Protein AF-D6LEM3-F1 (afdb_monomer_lite)

Radius of gyration: 25.77 Å; chains: 1; bounding box: 64×39×63 Å

Secondary structure (DSSP, 8-state):
-------GGG--HHHHHHHSEEEEEEETTEEEEEEEEEEEPPTTSTTEEEES-TTS--TT-EEEETTT--EEEEEEEEE-SS-EEEEEE-HHHHHHHHHHH---------S--------S----HHHHHHHHHHHHT--TTHHHHHHHHHHHHHHHHTTPPP-TTTTGGGHHHHHH-HHHHHHHHHHHHHHHHHH-

Foldseek 3Di:
DDDDPDDPPDDDPVNQQVPFFAWFKDDPNDGPGGGFGWDQDDPVQPQKIKGLPQPPDDAQIWIQGPPPRFTWGFHDWADDPRMIITHTDGPVRVVVVVVVPPPDDDPDDPDDDDDDDDDPPPVPVVLLVVLVVLLVPDDPPNVVSVVVSVLLVCCQVVVPDDDDPSCVVCVVVCVVCVVNVVSSVVSVVVSVVNVD

pLDDT: mean 73.43, std 18.53, range [28.52, 93.31]

Sequence (196 aa):
MIIMSFDFDKINDDAFKRLSDTFSLERAGKIINNEIFAFFCSNKYPSSIQTIDFKDIFENDILIHNETGKRCIIVDVKPLRRAVIAKYETETQRAREQQKINNISIGSISGSAIIGNQQFAIIDNSSISNLKEIISNKVQDKELLEKLLNRIEIIIEDNQPISKGTFSKFADIFRKYPDVFNAVGAIITKWISSTN

Organism: NCBI:txid469621

Structure (mmCIF, N/CA/C/O backbone):
data_AF-D6LEM3-F1
#
_entry.id   AF-D6LEM3-F1
#
loop_
_atom_site.group_PDB
_atom_site.id
_atom_site.type_symbol
_atom_site.label_atom_id
_atom_site.label_alt_id
_atom_site.label_comp_id
_atom_site.label_asym_id
_atom_site.label_entity_id
_atom_site.label_seq_id
_atom_site.pdbx_PDB_ins_code
_atom_site.Cartn_x
_atom_site.Cartn_y
_atom_site.Cartn_z
_atom_site.occupancy
_atom_site.B_iso_or_equiv
_atom_site.auth_seq_id
_atom_site.auth_comp_id
_atom_site.auth_asym_id
_atom_site.auth_atom_id
_atom_site.pdbx_PDB_model_num
ATOM 1 N N . MET A 1 1 ? 23.954 17.157 -1.133 1.00 35.62 1 MET A N 1
ATOM 2 C CA . MET A 1 1 ? 22.897 16.324 -1.742 1.00 35.62 1 MET A CA 1
ATOM 3 C C . MET A 1 1 ? 23.293 16.088 -3.190 1.00 35.62 1 MET A C 1
ATOM 5 O O . MET A 1 1 ? 23.205 17.008 -3.990 1.00 35.62 1 MET A O 1
ATOM 9 N N . ILE A 1 2 ? 23.883 14.929 -3.489 1.00 28.52 2 ILE A N 1
ATOM 10 C CA . ILE A 1 2 ? 24.379 14.613 -4.834 1.00 28.52 2 ILE A CA 1
ATOM 11 C C . ILE A 1 2 ? 23.174 14.179 -5.668 1.00 28.52 2 ILE A C 1
ATOM 13 O O . ILE A 1 2 ? 22.562 13.152 -5.390 1.00 28.52 2 ILE A O 1
ATOM 17 N N . ILE A 1 3 ? 22.812 14.990 -6.658 1.00 35.09 3 ILE A N 1
ATOM 18 C CA . ILE A 1 3 ? 21.836 14.625 -7.680 1.00 35.09 3 ILE A CA 1
ATOM 19 C C . ILE A 1 3 ? 22.586 13.744 -8.681 1.00 35.09 3 ILE A C 1
ATOM 21 O O . ILE A 1 3 ? 23.346 14.253 -9.500 1.00 35.09 3 ILE A O 1
ATOM 25 N N . MET A 1 4 ? 22.412 12.424 -8.601 1.00 29.83 4 MET A N 1
ATOM 26 C CA . MET A 1 4 ? 22.809 11.544 -9.699 1.00 29.83 4 MET A CA 1
ATOM 27 C C . MET A 1 4 ? 21.689 11.529 -10.737 1.00 29.83 4 MET A C 1
ATOM 29 O O . MET A 1 4 ? 20.665 10.874 -10.554 1.00 29.83 4 MET A O 1
ATOM 33 N N . SER A 1 5 ? 21.886 12.243 -11.844 1.00 42.97 5 SER A N 1
ATOM 34 C CA . SER A 1 5 ? 21.231 11.885 -13.099 1.00 42.97 5 SER A CA 1
ATOM 35 C C . SER A 1 5 ? 21.961 10.662 -13.653 1.00 42.97 5 SER A C 1
ATOM 37 O O . SER A 1 5 ? 23.082 10.785 -14.146 1.00 42.97 5 SER A O 1
ATOM 39 N N . PHE A 1 6 ? 21.374 9.475 -13.511 1.00 48.88 6 PHE A N 1
ATOM 40 C CA . PHE A 1 6 ? 21.940 8.265 -14.103 1.00 48.88 6 PHE A CA 1
ATOM 41 C C . PHE A 1 6 ? 21.750 8.300 -15.619 1.00 48.88 6 PHE A C 1
ATOM 43 O O . PHE A 1 6 ? 20.623 8.327 -16.113 1.00 48.88 6 PHE A O 1
ATOM 50 N N . ASP A 1 7 ? 22.870 8.325 -16.335 1.00 44.50 7 ASP A N 1
ATOM 51 C CA . ASP A 1 7 ? 22.926 8.264 -17.790 1.00 44.50 7 ASP A CA 1
ATOM 52 C C . ASP A 1 7 ? 23.088 6.793 -18.212 1.00 44.50 7 ASP A C 1
ATOM 54 O O . ASP A 1 7 ? 24.140 6.176 -18.024 1.00 44.50 7 ASP A O 1
ATOM 58 N N . PHE A 1 8 ? 21.990 6.189 -18.673 1.00 50.84 8 PHE A N 1
ATOM 59 C CA . PHE A 1 8 ? 21.831 4.735 -18.824 1.00 50.84 8 PHE A CA 1
ATOM 60 C C . PHE A 1 8 ? 22.443 4.154 -20.110 1.00 50.84 8 PHE A C 1
ATOM 62 O O . PHE A 1 8 ? 22.459 2.935 -20.278 1.00 50.84 8 PHE A O 1
ATOM 69 N N . ASP A 1 9 ? 23.003 4.979 -20.997 1.00 49.88 9 ASP A N 1
ATOM 70 C CA . ASP A 1 9 ? 23.545 4.526 -22.288 1.00 49.88 9 ASP A CA 1
ATOM 71 C C . ASP A 1 9 ? 24.821 3.661 -22.172 1.00 49.88 9 ASP A C 1
ATOM 73 O O . ASP A 1 9 ? 25.289 3.104 -23.168 1.00 49.88 9 ASP A O 1
ATOM 77 N N . LYS A 1 10 ? 25.376 3.496 -20.961 1.00 48.47 10 LYS A N 1
ATOM 78 C CA . LYS A 1 10 ? 26.640 2.777 -20.701 1.00 48.47 10 LYS A CA 1
ATOM 79 C C . LYS A 1 10 ? 26.545 1.575 -19.754 1.00 48.47 10 LYS A C 1
ATOM 81 O O . LYS A 1 10 ? 27.584 1.029 -19.383 1.00 48.47 10 LYS A O 1
ATOM 86 N N . ILE A 1 11 ? 25.355 1.156 -19.328 1.00 53.69 11 ILE A N 1
ATOM 87 C CA . ILE A 1 11 ? 25.247 0.061 -18.354 1.00 53.69 11 ILE A CA 1
ATOM 88 C C . ILE A 1 11 ? 25.366 -1.300 -19.063 1.00 53.69 11 ILE A C 1
ATOM 90 O O . ILE A 1 11 ? 24.540 -1.649 -19.901 1.00 53.69 11 ILE A O 1
ATOM 94 N N . ASN A 1 12 ? 26.425 -2.047 -18.727 1.00 64.06 12 ASN A N 1
ATOM 95 C CA . ASN A 1 12 ? 26.533 -3.491 -18.964 1.00 64.06 12 ASN A CA 1
ATOM 96 C C . ASN A 1 12 ? 25.544 -4.219 -18.031 1.00 64.06 12 ASN A C 1
ATOM 98 O O . ASN A 1 12 ? 25.396 -3.789 -16.885 1.00 64.06 12 ASN A O 1
ATOM 102 N N . ASP A 1 13 ? 24.904 -5.303 -18.477 1.00 67.94 13 ASP A N 1
ATOM 103 C CA . ASP A 1 13 ? 23.850 -6.017 -17.729 1.00 67.94 13 ASP A CA 1
ATOM 104 C C . ASP A 1 13 ? 24.298 -6.389 -16.299 1.00 67.94 13 ASP A C 1
ATOM 106 O O . ASP A 1 13 ? 23.525 -6.286 -15.347 1.00 67.94 13 ASP A O 1
ATOM 110 N N . ASP A 1 14 ? 25.584 -6.695 -16.109 1.00 72.44 14 ASP A N 1
ATOM 111 C CA . ASP A 1 14 ? 26.184 -6.979 -14.797 1.00 72.44 14 ASP A CA 1
ATOM 112 C C . ASP A 1 14 ? 26.164 -5.779 -13.837 1.00 72.44 14 ASP A C 1
ATOM 114 O O . ASP A 1 14 ? 25.936 -5.920 -12.634 1.00 72.44 14 ASP A O 1
ATOM 118 N N . ALA A 1 15 ? 26.400 -4.571 -14.355 1.00 75.06 15 ALA A N 1
ATOM 119 C CA . ALA A 1 15 ? 26.369 -3.354 -13.553 1.00 75.06 15 ALA A CA 1
ATOM 120 C C . ALA A 1 15 ? 24.934 -2.978 -13.165 1.00 75.06 15 ALA A C 1
ATOM 122 O O . ALA A 1 15 ? 24.731 -2.468 -12.063 1.00 75.06 15 ALA A O 1
ATOM 123 N N . PHE A 1 16 ? 23.957 -3.266 -14.033 1.00 79.75 16 PHE A N 1
ATOM 124 C CA . PHE A 1 16 ? 22.540 -3.111 -13.715 1.00 79.75 16 PHE A CA 1
ATOM 125 C C . PHE A 1 16 ? 22.154 -4.032 -12.557 1.00 79.75 16 PHE A C 1
ATOM 127 O O . PHE A 1 16 ? 21.688 -3.551 -11.525 1.00 79.75 16 PHE A O 1
ATOM 134 N N . LYS A 1 17 ? 22.432 -5.336 -12.686 1.00 82.56 17 LYS A N 1
ATOM 135 C CA . LYS A 1 17 ? 22.104 -6.344 -11.667 1.00 82.56 17 LYS A CA 1
ATOM 136 C C . LYS A 1 17 ? 22.719 -6.025 -10.310 1.00 82.56 17 LYS A C 1
ATOM 138 O O . LYS A 1 17 ? 22.032 -6.082 -9.302 1.00 82.56 17 LYS A O 1
ATOM 143 N N . ARG A 1 18 ? 23.992 -5.614 -10.283 1.00 80.12 18 ARG A N 1
ATOM 144 C CA . ARG A 1 18 ? 24.705 -5.286 -9.037 1.00 80.12 18 ARG A CA 1
ATOM 145 C C . ARG A 1 18 ? 24.090 -4.117 -8.262 1.00 80.12 18 ARG A C 1
ATOM 147 O O . ARG A 1 18 ? 24.277 -4.035 -7.053 1.00 80.12 18 ARG A O 1
ATOM 154 N N . LEU A 1 19 ? 23.460 -3.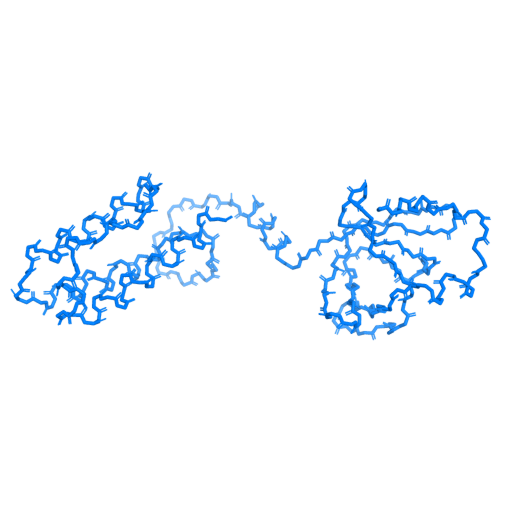176 -8.958 1.00 82.38 19 LEU A N 1
ATOM 155 C CA . LEU A 1 19 ? 22.893 -1.977 -8.343 1.00 82.38 19 LEU A CA 1
ATOM 156 C C . LEU A 1 19 ? 21.391 -2.101 -8.079 1.00 82.38 19 LEU A C 1
ATOM 158 O O . LEU A 1 19 ? 20.870 -1.277 -7.340 1.00 82.38 19 LEU A O 1
ATOM 162 N N . SER A 1 20 ? 20.720 -3.071 -8.702 1.00 86.44 20 SER A N 1
ATOM 163 C CA . SER A 1 20 ? 19.267 -3.238 -8.643 1.00 86.44 20 SER A CA 1
ATOM 164 C C . SER A 1 20 ? 18.809 -3.890 -7.350 1.00 86.44 20 SER A C 1
ATOM 166 O O . SER A 1 20 ? 19.516 -4.716 -6.771 1.00 86.44 20 SER A O 1
ATOM 168 N N . ASP A 1 21 ? 17.567 -3.598 -6.983 1.00 89.19 21 ASP A N 1
ATOM 169 C CA . ASP A 1 21 ? 16.829 -4.412 -6.031 1.00 89.19 21 ASP A CA 1
ATOM 170 C C . ASP A 1 21 ? 16.358 -5.708 -6.715 1.00 89.19 21 ASP A C 1
ATOM 172 O O . ASP A 1 21 ? 16.307 -5.807 -7.948 1.00 89.19 21 ASP A O 1
ATOM 176 N N . THR A 1 22 ? 15.984 -6.706 -5.910 1.00 91.12 22 THR A N 1
ATOM 177 C CA . THR A 1 22 ? 15.432 -7.973 -6.412 1.00 91.12 22 THR A CA 1
ATOM 178 C C . THR A 1 22 ? 13.937 -8.082 -6.141 1.00 91.12 22 THR A C 1
ATOM 180 O O . THR A 1 22 ? 13.433 -7.677 -5.087 1.00 91.12 22 THR A O 1
ATOM 183 N N . PHE A 1 23 ? 13.220 -8.649 -7.107 1.00 93.00 23 PHE A N 1
ATOM 184 C CA . PHE A 1 23 ? 11.777 -8.827 -7.061 1.00 93.00 23 PHE A CA 1
ATOM 185 C C . PHE A 1 23 ? 11.381 -10.249 -7.438 1.00 93.00 23 PHE A C 1
ATOM 187 O O . PHE A 1 23 ? 11.961 -10.860 -8.336 1.00 93.00 23 PHE A O 1
ATOM 194 N N . SER A 1 24 ? 10.323 -10.731 -6.795 1.00 93.31 24 SER A N 1
ATOM 195 C CA . SER A 1 24 ? 9.602 -11.926 -7.215 1.00 93.31 24 SER A CA 1
ATOM 196 C C . SER A 1 24 ? 8.410 -11.542 -8.085 1.00 93.31 24 SER A C 1
ATOM 198 O O . SER A 1 24 ? 7.663 -10.621 -7.763 1.00 93.31 24 SER A O 1
ATOM 200 N N . LEU A 1 25 ? 8.219 -12.267 -9.178 1.00 92.25 25 LEU A N 1
ATOM 201 C CA . LEU A 1 25 ? 7.083 -12.171 -10.078 1.00 92.25 25 LEU A CA 1
ATOM 202 C C . LEU A 1 25 ? 6.044 -13.225 -9.716 1.00 92.25 25 LEU A C 1
ATOM 204 O O . LEU A 1 25 ? 6.276 -14.429 -9.861 1.00 92.25 25 LEU A O 1
ATOM 208 N N . GLU A 1 26 ? 4.878 -12.759 -9.297 1.00 92.44 26 GLU A N 1
ATOM 209 C CA . GLU A 1 26 ? 3.694 -13.578 -9.097 1.00 92.44 26 GLU A CA 1
ATOM 210 C C . GLU A 1 26 ? 2.714 -13.379 -10.256 1.00 92.44 26 GLU A C 1
ATOM 212 O O . GLU A 1 26 ? 2.352 -12.251 -10.595 1.00 92.44 26 GLU A O 1
ATOM 217 N N . ARG A 1 27 ? 2.241 -14.490 -10.829 1.00 89.75 27 ARG A N 1
ATOM 218 C CA . ARG A 1 27 ? 1.186 -14.521 -11.844 1.00 89.75 27 ARG A CA 1
ATOM 219 C C . ARG A 1 27 ? 0.141 -15.553 -11.458 1.00 89.75 27 ARG A C 1
ATOM 221 O O . ARG A 1 27 ? 0.476 -16.703 -11.176 1.00 89.75 27 ARG A O 1
ATOM 228 N N . ALA A 1 28 ? -1.129 -15.148 -11.452 1.00 87.88 28 ALA A N 1
ATOM 229 C CA . ALA A 1 28 ? -2.253 -16.017 -11.088 1.00 87.88 28 ALA A CA 1
ATOM 230 C C . ALA A 1 28 ? -2.035 -16.769 -9.751 1.00 87.88 28 ALA A C 1
ATOM 232 O O . ALA A 1 28 ? -2.327 -17.961 -9.637 1.00 87.88 28 ALA A O 1
ATOM 233 N N . GLY A 1 29 ? -1.474 -16.076 -8.751 1.00 85.94 29 GLY A N 1
ATOM 234 C CA . GLY A 1 29 ? -1.220 -16.617 -7.411 1.00 85.94 29 GLY A CA 1
ATOM 235 C C . GLY A 1 29 ? -0.027 -17.573 -7.302 1.00 85.94 29 GLY A C 1
ATOM 236 O O . GLY A 1 29 ? 0.125 -18.236 -6.279 1.00 85.94 29 GLY A O 1
ATOM 237 N N . LYS A 1 30 ? 0.817 -17.682 -8.336 1.00 90.50 30 LYS A N 1
ATOM 238 C CA . LYS A 1 30 ? 2.040 -18.498 -8.314 1.00 90.50 30 LYS A CA 1
ATOM 239 C C . LYS A 1 30 ? 3.263 -17.635 -8.579 1.00 90.50 30 LYS A C 1
ATOM 241 O O . LYS A 1 30 ? 3.255 -16.835 -9.511 1.00 90.50 30 LYS A O 1
ATOM 246 N N . ILE A 1 31 ? 4.327 -17.848 -7.808 1.00 90.44 31 ILE A N 1
ATOM 247 C CA . ILE A 1 31 ? 5.639 -17.269 -8.109 1.00 90.44 31 ILE A CA 1
ATOM 248 C C . ILE A 1 31 ? 6.207 -17.990 -9.334 1.00 90.44 31 ILE A C 1
ATOM 250 O O . ILE A 1 31 ? 6.388 -19.207 -9.302 1.00 90.44 31 ILE A O 1
ATOM 254 N N . ILE A 1 32 ? 6.448 -17.245 -10.413 1.00 91.31 32 ILE A N 1
ATOM 255 C CA . ILE A 1 32 ? 6.979 -17.768 -11.684 1.00 91.31 32 ILE A CA 1
ATOM 256 C C . ILE A 1 32 ? 8.433 -17.351 -11.938 1.00 91.31 32 ILE A C 1
ATOM 258 O O . ILE A 1 32 ? 9.124 -18.008 -12.709 1.00 91.31 32 ILE A O 1
ATOM 262 N N . ASN A 1 33 ? 8.906 -16.300 -11.266 1.00 88.00 33 ASN A N 1
ATOM 263 C CA . ASN A 1 33 ? 10.308 -15.887 -11.220 1.00 88.00 33 ASN A CA 1
ATOM 264 C C . ASN A 1 33 ? 10.564 -15.245 -9.843 1.00 88.00 33 ASN A C 1
ATOM 266 O O . ASN A 1 33 ? 9.694 -14.551 -9.331 1.00 88.00 33 ASN A O 1
ATOM 270 N N . ASN A 1 34 ? 11.706 -15.496 -9.212 1.00 87.69 34 ASN A N 1
ATOM 271 C CA . ASN A 1 34 ? 12.079 -14.956 -7.898 1.00 87.69 34 ASN A CA 1
ATOM 272 C C . ASN A 1 34 ? 13.262 -13.968 -7.951 1.00 87.69 34 ASN A C 1
ATOM 274 O O . ASN A 1 34 ? 13.656 -13.432 -6.914 1.00 87.69 34 ASN A O 1
ATOM 278 N N . GLU A 1 35 ? 13.823 -13.736 -9.138 1.00 88.81 35 GLU A N 1
ATOM 279 C CA . GLU A 1 35 ? 15.057 -12.982 -9.345 1.00 88.81 35 GLU A CA 1
ATOM 280 C C . GLU A 1 35 ? 14.923 -12.009 -10.529 1.00 88.81 35 GLU A C 1
ATOM 282 O O . GLU A 1 35 ? 15.648 -12.077 -11.519 1.00 88.81 35 GLU A O 1
ATOM 287 N N . ILE A 1 36 ? 13.965 -11.085 -10.434 1.00 90.12 36 ILE A N 1
ATOM 288 C CA . ILE A 1 36 ? 13.888 -9.934 -11.342 1.00 90.12 36 ILE A CA 1
ATOM 289 C C . ILE A 1 36 ? 14.707 -8.791 -10.756 1.00 90.12 36 ILE A C 1
ATOM 291 O O . ILE A 1 36 ? 14.432 -8.338 -9.643 1.00 90.12 36 ILE A O 1
ATOM 295 N N . PHE A 1 37 ? 15.672 -8.285 -11.521 1.00 89.25 37 PHE A N 1
ATOM 296 C CA . PHE A 1 37 ? 16.452 -7.112 -11.134 1.00 89.25 37 PHE A CA 1
ATOM 297 C C . PHE A 1 37 ? 15.720 -5.852 -11.586 1.00 89.25 37 PHE A C 1
ATOM 299 O O . PHE A 1 37 ? 15.431 -5.686 -12.774 1.00 89.25 37 PHE A O 1
ATOM 306 N N . ALA A 1 38 ? 15.382 -4.959 -10.660 1.00 89.19 38 ALA A N 1
ATOM 307 C CA . ALA A 1 38 ? 14.654 -3.743 -10.999 1.00 89.19 38 ALA A CA 1
ATOM 308 C C . ALA A 1 38 ? 14.899 -2.599 -10.009 1.00 89.19 38 ALA A C 1
ATOM 310 O O . ALA A 1 38 ? 15.461 -2.784 -8.934 1.00 89.19 38 ALA A O 1
ATOM 311 N N . PHE A 1 39 ? 14.428 -1.408 -10.375 1.00 86.12 39 PHE A N 1
ATOM 312 C CA . PHE A 1 39 ? 14.454 -0.220 -9.527 1.00 86.12 39 PHE A CA 1
ATOM 313 C C . PHE A 1 39 ? 13.071 0.396 -9.400 1.00 86.12 39 PHE A C 1
ATOM 315 O O . PHE A 1 39 ? 12.363 0.542 -10.399 1.00 86.12 39 PHE A O 1
ATOM 322 N N . PHE A 1 40 ? 12.732 0.885 -8.207 1.00 86.44 40 PHE A N 1
ATOM 323 C CA . PHE A 1 40 ? 11.679 1.890 -8.087 1.00 86.44 40 PHE A CA 1
ATOM 324 C C . PHE A 1 40 ? 12.119 3.184 -8.778 1.00 86.44 40 PHE A C 1
ATOM 326 O O . PHE A 1 40 ? 13.199 3.718 -8.520 1.00 86.44 40 PHE A O 1
ATOM 333 N N . CYS A 1 41 ? 11.276 3.711 -9.662 1.00 79.00 41 CYS A N 1
ATOM 334 C CA . CYS A 1 41 ? 11.546 4.980 -10.313 1.00 79.00 41 CYS A CA 1
ATOM 335 C C . CYS A 1 41 ? 11.380 6.159 -9.341 1.00 79.00 41 CYS A C 1
ATOM 337 O O . CYS A 1 41 ? 10.626 6.111 -8.369 1.00 79.00 41 CYS A O 1
ATOM 339 N N . SER A 1 42 ? 12.077 7.258 -9.637 1.00 74.25 42 SER A N 1
ATOM 340 C CA . SER A 1 42 ? 11.959 8.507 -8.881 1.00 74.25 42 SER A CA 1
ATOM 341 C C . SER A 1 42 ? 10.605 9.192 -9.097 1.00 74.25 42 SER A C 1
ATOM 343 O O . SER A 1 42 ? 9.845 8.836 -9.994 1.00 74.25 42 SER A O 1
ATOM 345 N N . ASN A 1 43 ? 10.339 10.265 -8.348 1.00 71.25 43 ASN A N 1
ATOM 346 C CA . ASN A 1 43 ? 9.096 11.049 -8.427 1.00 71.25 43 ASN A CA 1
ATOM 347 C C . ASN A 1 43 ? 8.737 11.573 -9.832 1.00 71.25 43 ASN A C 1
ATOM 349 O O . ASN A 1 43 ? 7.597 11.966 -10.055 1.00 71.25 43 ASN A O 1
ATOM 353 N N . LYS A 1 44 ? 9.683 11.590 -10.783 1.00 72.44 44 LYS A N 1
ATOM 354 C CA . LYS A 1 44 ? 9.411 11.922 -12.192 1.00 72.44 44 LYS A CA 1
ATOM 355 C C . LYS A 1 44 ? 8.548 10.860 -12.890 1.00 72.44 44 LYS A C 1
ATOM 357 O O . LYS A 1 44 ? 7.804 11.191 -13.806 1.00 72.44 44 LYS A O 1
ATOM 362 N N . TYR A 1 45 ? 8.649 9.609 -12.449 1.00 72.56 45 TYR A N 1
ATOM 363 C CA . TYR A 1 45 ? 7.835 8.479 -12.889 1.00 72.56 45 TYR A CA 1
ATOM 364 C C . TYR A 1 45 ? 7.241 7.810 -11.644 1.00 72.56 45 TYR A C 1
ATOM 366 O O . TYR A 1 45 ? 7.737 6.773 -11.198 1.00 72.56 45 TYR A O 1
ATOM 374 N N . PRO A 1 46 ? 6.228 8.440 -11.022 1.00 77.12 46 PRO A N 1
ATOM 375 C CA . PRO A 1 46 ? 5.654 7.931 -9.787 1.00 77.12 46 PRO A CA 1
ATOM 376 C C . PRO A 1 46 ? 5.048 6.544 -10.011 1.00 77.12 46 PRO A C 1
ATOM 378 O O . PRO A 1 46 ? 4.582 6.226 -11.107 1.00 77.12 46 PRO A O 1
ATOM 381 N N . SER A 1 47 ? 5.071 5.723 -8.960 1.00 88.19 47 SER A N 1
ATOM 382 C CA . SER A 1 47 ? 4.503 4.368 -8.963 1.00 88.19 47 SER A CA 1
ATOM 383 C C . SER A 1 47 ? 4.939 3.530 -10.166 1.00 88.19 47 SER A C 1
ATOM 385 O O . SER A 1 47 ? 4.134 2.865 -10.812 1.00 88.19 47 SER A O 1
ATOM 387 N N . SER A 1 48 ? 6.220 3.613 -10.511 1.00 88.25 48 SER A N 1
ATOM 388 C CA . SER A 1 48 ? 6.783 2.891 -11.643 1.00 88.25 48 SER A CA 1
ATOM 389 C C . SER A 1 48 ? 8.016 2.108 -11.213 1.00 88.25 48 SER A C 1
ATOM 391 O O . SER A 1 48 ? 8.757 2.535 -10.325 1.00 88.25 48 SER A O 1
ATOM 393 N N . ILE A 1 49 ? 8.215 0.958 -11.841 1.00 88.94 49 ILE A N 1
ATOM 394 C CA . ILE A 1 49 ? 9.385 0.100 -11.695 1.00 88.94 49 ILE A CA 1
ATOM 395 C C . ILE A 1 49 ? 10.072 0.026 -13.055 1.00 88.94 49 ILE A C 1
ATOM 397 O O . ILE A 1 49 ? 9.411 -0.161 -14.076 1.00 88.94 49 ILE A O 1
ATOM 401 N N . GLN A 1 50 ? 11.392 0.176 -13.076 1.00 88.19 50 GLN A N 1
ATOM 402 C CA . GLN A 1 50 ? 12.192 0.033 -14.285 1.00 88.19 50 GLN A CA 1
ATOM 403 C C . GLN A 1 50 ? 13.048 -1.227 -14.210 1.00 88.19 50 GLN A C 1
ATOM 405 O O . GLN A 1 50 ? 13.768 -1.434 -13.235 1.00 88.19 50 GLN A O 1
ATOM 410 N N . THR A 1 51 ? 13.005 -2.040 -15.263 1.00 87.44 51 THR A N 1
ATOM 411 C CA . THR A 1 51 ? 13.837 -3.243 -15.399 1.00 87.44 51 THR A CA 1
ATOM 412 C C . THR A 1 51 ? 14.311 -3.436 -16.838 1.00 87.44 51 THR A C 1
ATOM 414 O O . THR A 1 51 ? 13.718 -2.898 -17.777 1.00 87.44 51 THR A O 1
ATOM 417 N N . ILE A 1 52 ? 15.402 -4.182 -17.008 1.00 81.44 52 ILE A N 1
ATOM 418 C CA . ILE A 1 52 ? 15.875 -4.681 -18.306 1.00 81.44 52 ILE A CA 1
ATOM 419 C C . ILE A 1 52 ? 15.316 -6.079 -18.627 1.00 81.44 52 ILE A C 1
ATOM 421 O O . ILE A 1 52 ? 15.371 -6.504 -19.779 1.00 81.44 52 ILE A O 1
ATOM 425 N N . ASP A 1 53 ? 14.698 -6.750 -17.651 1.00 71.00 53 ASP A N 1
ATOM 426 C CA . ASP A 1 53 ? 14.099 -8.083 -17.778 1.00 71.00 53 ASP A CA 1
ATOM 427 C C . ASP A 1 53 ? 12.651 -7.985 -18.300 1.00 71.00 53 ASP A C 1
ATOM 429 O O . ASP A 1 53 ? 11.676 -8.335 -17.640 1.00 71.00 53 ASP A O 1
ATOM 433 N N . PHE A 1 54 ? 12.487 -7.443 -19.511 1.00 68.75 54 PHE A N 1
ATOM 434 C CA . PHE A 1 54 ? 11.173 -7.074 -20.062 1.00 68.75 54 PHE A CA 1
ATOM 435 C C . PHE A 1 54 ? 10.342 -8.240 -20.623 1.00 68.75 54 PHE A C 1
ATOM 437 O O . PHE A 1 54 ? 9.185 -8.030 -20.983 1.00 68.75 54 PHE A O 1
ATOM 444 N N . LYS A 1 55 ? 10.911 -9.445 -20.777 1.00 67.50 55 LYS A N 1
ATOM 445 C CA . LYS A 1 55 ? 10.226 -10.557 -21.470 1.00 67.50 55 LYS A CA 1
ATOM 446 C C . LYS A 1 55 ? 9.102 -11.198 -20.656 1.00 67.50 55 LYS A C 1
ATOM 448 O O . LYS A 1 55 ? 8.250 -11.852 -21.249 1.00 67.50 55 LYS A O 1
ATOM 453 N N . ASP A 1 56 ? 9.079 -10.968 -19.346 1.00 71.50 56 ASP A N 1
ATOM 454 C CA . ASP A 1 56 ? 8.247 -11.754 -18.437 1.00 71.50 56 ASP A CA 1
ATOM 455 C C . ASP A 1 56 ? 7.215 -10.935 -17.662 1.00 71.50 56 ASP A C 1
ATOM 457 O O . ASP A 1 56 ? 6.495 -11.523 -16.865 1.00 71.50 56 ASP A O 1
ATOM 461 N N . ILE A 1 57 ? 7.098 -9.622 -17.888 1.00 84.75 57 ILE A N 1
ATOM 462 C CA . ILE A 1 57 ? 6.202 -8.754 -17.107 1.00 84.75 57 ILE A CA 1
ATOM 463 C C . ILE A 1 57 ? 5.033 -8.282 -17.970 1.00 84.75 57 ILE A C 1
ATOM 465 O O . ILE A 1 57 ? 5.220 -7.594 -18.975 1.00 84.75 57 ILE A O 1
ATOM 469 N N . PHE A 1 58 ? 3.823 -8.608 -17.533 1.00 88.62 58 PHE A N 1
ATOM 470 C CA . PHE A 1 58 ? 2.560 -8.215 -18.144 1.00 88.62 58 PHE A CA 1
ATOM 471 C C . PHE A 1 58 ? 1.661 -7.501 -17.129 1.00 88.62 58 PHE A C 1
ATOM 473 O O . PHE A 1 58 ? 1.895 -7.511 -15.920 1.00 88.62 58 PHE A O 1
ATOM 480 N N . GLU A 1 59 ? 0.602 -6.870 -17.627 1.00 90.44 59 GLU A N 1
ATOM 481 C CA . GLU A 1 59 ? -0.453 -6.320 -16.777 1.00 90.44 59 GLU A CA 1
ATOM 482 C C . GLU A 1 59 ? -1.078 -7.411 -15.892 1.00 90.44 59 GLU A C 1
ATOM 484 O O . GLU A 1 59 ? -1.222 -8.564 -16.300 1.00 90.44 59 GLU A O 1
ATOM 489 N N . ASN A 1 60 ? -1.482 -7.024 -14.681 1.00 88.44 60 ASN A N 1
ATOM 490 C CA . ASN A 1 60 ? -1.985 -7.878 -13.598 1.00 88.44 60 ASN A CA 1
ATOM 491 C C . ASN A 1 60 ? -0.982 -8.846 -12.969 1.00 88.44 60 ASN A C 1
ATOM 493 O O . ASN A 1 60 ? -1.340 -9.529 -12.006 1.00 88.44 60 ASN A O 1
ATOM 497 N N . ASP A 1 61 ? 0.264 -8.868 -13.433 1.00 91.25 61 ASP A N 1
ATOM 498 C CA . ASP A 1 61 ? 1.332 -9.464 -12.646 1.00 91.25 61 ASP A CA 1
ATOM 499 C C . ASP A 1 61 ? 1.571 -8.676 -11.362 1.00 91.25 61 ASP A C 1
ATOM 501 O O . ASP A 1 61 ? 1.255 -7.487 -11.259 1.00 91.25 61 ASP A O 1
ATOM 505 N N . ILE A 1 62 ? 2.165 -9.340 -10.376 1.00 93.06 62 ILE A N 1
ATOM 506 C CA . ILE A 1 62 ? 2.540 -8.713 -9.117 1.00 93.06 62 ILE A CA 1
ATOM 507 C C . ILE A 1 62 ? 4.047 -8.846 -8.951 1.00 93.06 62 ILE A C 1
ATOM 509 O O . ILE A 1 62 ? 4.573 -9.948 -8.799 1.00 93.06 62 ILE A O 1
ATOM 513 N N . LEU A 1 63 ? 4.733 -7.705 -8.956 1.00 93.19 63 LEU A N 1
ATOM 514 C CA . LEU A 1 63 ? 6.129 -7.621 -8.548 1.00 93.19 63 LEU A CA 1
ATOM 515 C C . LEU A 1 63 ? 6.186 -7.424 -7.036 1.00 93.19 63 LEU A C 1
ATOM 517 O O . LEU A 1 63 ? 5.677 -6.440 -6.497 1.00 93.19 63 LEU A O 1
ATOM 521 N N . ILE A 1 64 ? 6.802 -8.372 -6.348 1.00 91.94 64 ILE A N 1
ATOM 522 C CA . ILE A 1 64 ? 6.974 -8.373 -4.900 1.00 91.94 64 ILE A CA 1
ATOM 523 C C . ILE A 1 64 ? 8.418 -7.987 -4.619 1.00 91.94 64 ILE A C 1
ATOM 525 O O . ILE A 1 64 ? 9.329 -8.715 -4.999 1.00 91.94 64 ILE A O 1
ATOM 529 N N . HIS A 1 65 ? 8.638 -6.848 -3.969 1.00 90.56 65 HIS A N 1
ATOM 530 C CA . HIS A 1 65 ? 9.982 -6.441 -3.569 1.00 90.56 65 HIS A CA 1
ATOM 531 C C . HIS A 1 65 ? 10.520 -7.408 -2.511 1.00 90.56 65 HIS A C 1
ATOM 533 O O . HIS A 1 65 ? 9.928 -7.512 -1.436 1.00 90.56 65 HIS A O 1
ATOM 539 N N . ASN A 1 66 ? 11.616 -8.111 -2.800 1.00 85.38 66 ASN A N 1
ATOM 540 C CA . ASN A 1 66 ? 12.081 -9.213 -1.954 1.00 85.38 66 ASN A CA 1
ATOM 541 C C . ASN A 1 66 ? 12.526 -8.740 -0.559 1.00 85.38 66 ASN A C 1
ATOM 543 O O . ASN A 1 66 ? 12.345 -9.470 0.410 1.00 85.38 66 ASN A O 1
ATOM 547 N N . GLU A 1 67 ? 13.061 -7.521 -0.435 1.00 83.56 67 GLU A N 1
ATOM 548 C CA . GLU A 1 67 ? 13.509 -6.986 0.858 1.00 83.56 67 GLU A CA 1
ATOM 549 C C . GLU A 1 67 ? 12.343 -6.500 1.736 1.00 83.56 67 GLU A C 1
ATOM 551 O O . GLU A 1 67 ? 12.320 -6.760 2.936 1.00 83.56 67 GLU A O 1
ATOM 556 N N . THR A 1 68 ? 11.356 -5.800 1.161 1.00 83.12 68 THR A N 1
ATOM 557 C CA . THR A 1 68 ? 10.276 -5.166 1.952 1.00 83.12 68 THR A CA 1
ATOM 558 C C . THR A 1 68 ? 8.947 -5.914 1.919 1.00 83.12 68 THR A C 1
ATOM 560 O O . THR A 1 68 ? 8.023 -5.548 2.642 1.00 83.12 68 THR A O 1
ATOM 563 N N . GLY A 1 69 ? 8.798 -6.911 1.047 1.00 86.38 69 GLY A N 1
ATOM 564 C CA . GLY A 1 69 ? 7.531 -7.602 0.797 1.00 86.38 69 GLY A CA 1
ATOM 565 C C . GLY A 1 69 ? 6.479 -6.747 0.083 1.00 86.38 69 GLY A C 1
ATOM 566 O O . GLY A 1 69 ? 5.326 -7.160 -0.041 1.00 86.38 69 GLY A O 1
ATOM 567 N N . LYS A 1 70 ? 6.835 -5.545 -0.390 1.00 85.44 70 LYS A N 1
ATOM 568 C CA . LYS A 1 70 ? 5.890 -4.634 -1.046 1.00 85.44 70 LYS A CA 1
ATOM 569 C C . LYS A 1 70 ? 5.369 -5.248 -2.345 1.00 85.44 70 LYS A C 1
ATOM 571 O O . LYS A 1 70 ? 6.142 -5.479 -3.273 1.00 85.44 70 LYS A O 1
ATOM 576 N N . ARG A 1 71 ? 4.050 -5.433 -2.424 1.00 90.19 71 ARG A N 1
ATOM 577 C CA . ARG A 1 71 ? 3.338 -5.948 -3.601 1.00 90.19 71 ARG A CA 1
ATOM 578 C C . ARG A 1 71 ? 2.963 -4.805 -4.544 1.00 90.19 71 ARG A C 1
ATOM 580 O O . ARG A 1 71 ? 2.270 -3.866 -4.147 1.00 90.19 71 ARG A O 1
ATOM 587 N N . CYS A 1 72 ? 3.442 -4.886 -5.778 1.00 91.06 72 CYS A N 1
ATOM 588 C CA . CYS A 1 72 ? 3.254 -3.891 -6.826 1.00 91.06 72 CYS A CA 1
ATOM 589 C C . CYS A 1 72 ? 2.504 -4.551 -7.982 1.00 91.06 72 CYS A C 1
ATOM 591 O O . CYS A 1 72 ? 3.093 -5.329 -8.731 1.00 91.06 72 CYS A O 1
ATOM 593 N N . ILE A 1 73 ? 1.207 -4.274 -8.102 1.00 92.81 73 ILE A N 1
ATOM 594 C CA . ILE A 1 73 ? 0.377 -4.868 -9.145 1.00 92.81 73 ILE A CA 1
ATOM 595 C C . ILE A 1 73 ? 0.528 -4.055 -10.420 1.00 92.81 73 ILE A C 1
ATOM 597 O O . ILE A 1 73 ? 0.266 -2.855 -10.416 1.00 92.81 73 ILE A O 1
ATOM 601 N N . ILE A 1 74 ? 0.952 -4.692 -11.502 1.00 92.44 74 ILE A N 1
ATOM 602 C CA . ILE A 1 74 ? 1.267 -4.013 -12.753 1.00 92.44 74 ILE A CA 1
ATOM 603 C C . ILE A 1 74 ? -0.020 -3.625 -13.480 1.00 92.44 74 ILE A C 1
ATOM 605 O O . ILE A 1 74 ? -0.892 -4.463 -13.704 1.00 92.44 74 ILE A O 1
ATOM 609 N N . VAL A 1 75 ? -0.130 -2.350 -13.852 1.00 91.25 75 VAL A N 1
ATOM 610 C CA . VAL A 1 75 ? -1.316 -1.781 -14.522 1.00 91.25 75 VAL A CA 1
ATOM 611 C C . VAL A 1 75 ? -1.042 -1.310 -15.944 1.00 91.25 75 VAL A C 1
ATOM 613 O O . VAL A 1 75 ? -1.974 -1.157 -16.719 1.00 91.25 75 VAL A O 1
ATOM 616 N N . ASP A 1 76 ? 0.218 -1.044 -16.280 1.00 90.69 76 ASP A N 1
ATOM 617 C CA . ASP A 1 76 ? 0.640 -0.614 -17.614 1.00 90.69 76 ASP A CA 1
ATOM 618 C C . ASP A 1 76 ? 2.131 -0.918 -17.775 1.00 90.69 76 ASP A C 1
ATOM 620 O O . ASP A 1 76 ? 2.920 -0.745 -16.841 1.00 90.69 76 ASP A O 1
ATOM 624 N N . VAL A 1 77 ? 2.527 -1.366 -18.962 1.00 89.44 77 VAL A N 1
ATOM 625 C CA . VAL A 1 77 ? 3.895 -1.782 -19.271 1.00 89.44 77 VAL A CA 1
ATOM 626 C C . VAL A 1 77 ? 4.365 -1.023 -20.502 1.00 89.44 77 VAL A C 1
ATOM 628 O O . VAL A 1 77 ? 3.984 -1.323 -21.632 1.00 89.44 77 VAL A O 1
ATOM 631 N N . LYS A 1 78 ? 5.236 -0.031 -20.296 1.00 87.88 78 LYS A N 1
ATOM 632 C CA . LYS A 1 78 ? 5.770 0.792 -21.381 1.00 87.88 78 LYS A CA 1
ATOM 633 C C . LYS A 1 78 ? 7.151 0.296 -21.816 1.00 87.88 78 LYS A C 1
ATOM 635 O O . LYS A 1 78 ? 8.122 0.507 -21.079 1.00 87.88 78 LYS A O 1
ATOM 640 N N . PRO A 1 79 ? 7.290 -0.286 -23.020 1.00 84.56 79 PRO A N 1
ATOM 641 C CA . PRO 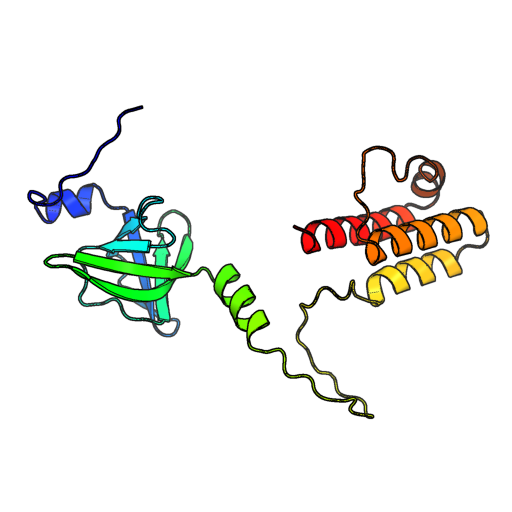A 1 79 ? 8.594 -0.670 -23.534 1.00 84.56 79 PRO A CA 1
ATOM 642 C C . PRO A 1 79 ? 9.436 0.570 -23.860 1.00 84.56 79 PRO A C 1
ATOM 644 O O . PRO A 1 79 ? 8.958 1.565 -24.412 1.00 84.56 79 PRO A O 1
ATOM 647 N N . LEU A 1 80 ? 10.719 0.491 -23.529 1.00 80.19 80 LEU A N 1
ATOM 648 C CA . LEU A 1 80 ? 11.779 1.389 -23.972 1.00 80.19 80 LEU A CA 1
ATOM 649 C C . LEU A 1 80 ? 12.749 0.608 -24.865 1.00 80.19 80 LEU A C 1
ATOM 651 O O . LEU A 1 80 ? 12.686 -0.613 -24.972 1.00 80.19 80 LEU A O 1
ATOM 655 N N . ARG A 1 81 ? 13.708 1.307 -25.481 1.00 80.38 81 ARG A N 1
ATOM 656 C CA . ARG A 1 81 ? 14.669 0.697 -26.415 1.00 80.38 81 ARG A CA 1
ATOM 657 C C . ARG A 1 81 ? 15.449 -0.494 -25.828 1.00 80.38 81 ARG A C 1
ATOM 659 O O . ARG A 1 81 ? 15.804 -1.394 -26.581 1.00 80.38 81 ARG A O 1
ATOM 666 N N . ARG A 1 82 ? 15.761 -0.479 -24.525 1.00 75.69 82 ARG A N 1
ATOM 667 C CA . ARG A 1 82 ? 16.551 -1.523 -23.829 1.00 75.69 82 ARG A CA 1
ATOM 668 C C . ARG A 1 82 ? 16.017 -1.880 -22.435 1.00 75.69 82 ARG A C 1
ATOM 670 O O . ARG A 1 82 ? 16.714 -2.517 -21.661 1.00 75.69 82 ARG A O 1
ATOM 677 N N . ALA A 1 83 ? 14.831 -1.400 -22.089 1.00 81.12 83 ALA A N 1
ATOM 678 C CA . ALA A 1 83 ? 14.260 -1.540 -20.755 1.00 81.12 83 ALA A CA 1
ATOM 679 C C . ALA A 1 83 ? 12.739 -1.475 -20.848 1.00 81.12 83 ALA A C 1
ATOM 681 O O . ALA A 1 83 ? 12.181 -1.194 -21.907 1.00 81.12 83 ALA A O 1
ATOM 682 N N . VAL A 1 84 ? 12.072 -1.663 -19.725 1.00 85.12 84 VAL A N 1
ATOM 683 C CA . VAL A 1 84 ? 10.640 -1.446 -19.586 1.00 85.12 84 VAL A CA 1
ATOM 684 C C . VAL A 1 84 ? 10.379 -0.598 -18.352 1.00 85.12 84 VAL A C 1
ATOM 686 O O . VAL A 1 84 ? 11.098 -0.702 -17.358 1.00 85.12 84 VAL A O 1
ATOM 689 N N . ILE A 1 85 ? 9.370 0.265 -18.435 1.00 88.25 85 ILE A N 1
ATOM 690 C CA . ILE A 1 85 ? 8.797 0.942 -17.275 1.00 88.25 85 ILE A CA 1
ATOM 691 C C . ILE A 1 85 ? 7.435 0.304 -17.024 1.00 88.25 85 ILE A C 1
ATOM 693 O O . ILE A 1 85 ? 6.508 0.495 -17.810 1.00 88.25 85 ILE A O 1
ATOM 697 N N . ALA A 1 86 ? 7.325 -0.451 -15.938 1.00 89.19 86 ALA A N 1
ATOM 698 C CA . ALA A 1 86 ? 6.080 -1.032 -15.469 1.00 89.19 86 ALA A CA 1
ATOM 699 C C . ALA A 1 86 ? 5.454 -0.088 -14.440 1.00 89.19 86 ALA A C 1
ATOM 701 O O . ALA A 1 86 ? 6.010 0.127 -13.360 1.00 89.19 86 ALA A O 1
ATOM 702 N N . LYS A 1 87 ? 4.309 0.507 -14.769 1.00 91.94 87 LYS A N 1
ATOM 703 C CA . LYS A 1 87 ? 3.503 1.217 -13.778 1.00 91.94 87 LYS A CA 1
ATOM 704 C C . LYS A 1 87 ? 2.804 0.198 -12.908 1.00 91.94 87 LYS A C 1
ATOM 706 O O . LYS A 1 87 ? 2.298 -0.810 -13.403 1.00 91.94 87 LYS A O 1
ATOM 711 N N . TYR A 1 88 ? 2.738 0.500 -11.626 1.00 91.12 88 TYR A N 1
ATOM 712 C CA . TYR A 1 88 ? 2.068 -0.345 -10.668 1.00 91.12 88 TYR A CA 1
ATOM 713 C C . TYR A 1 88 ? 1.099 0.454 -9.809 1.00 91.12 88 TYR A C 1
ATOM 715 O O . TYR A 1 88 ? 1.244 1.660 -9.610 1.00 91.12 88 TYR A O 1
ATOM 723 N N . GLU A 1 89 ? 0.158 -0.266 -9.231 1.00 87.00 89 GLU A N 1
ATOM 724 C CA . GLU A 1 89 ? -0.633 0.178 -8.099 1.00 87.00 89 GLU A CA 1
ATOM 725 C C . GLU A 1 89 ? -0.431 -0.782 -6.924 1.00 87.00 89 GLU A C 1
ATOM 727 O O . GLU A 1 89 ? -0.022 -1.935 -7.089 1.00 87.00 89 GLU A O 1
ATOM 732 N N . THR A 1 90 ? -0.677 -0.314 -5.707 1.00 83.50 90 THR A N 1
ATOM 733 C CA . THR A 1 90 ? -0.744 -1.210 -4.546 1.00 83.50 90 THR A CA 1
ATOM 734 C C . THR A 1 90 ? -2.151 -1.780 -4.400 1.00 83.50 90 THR A C 1
ATOM 736 O O . THR A 1 90 ? -3.121 -1.187 -4.867 1.00 83.50 90 THR A O 1
ATOM 739 N N . GLU A 1 91 ? -2.293 -2.888 -3.672 1.00 75.62 91 GLU A N 1
ATOM 740 C CA . GLU A 1 91 ? -3.611 -3.434 -3.303 1.00 75.62 91 GLU A CA 1
ATOM 741 C C . GLU A 1 91 ? -4.502 -2.365 -2.646 1.00 75.62 91 GLU A C 1
ATOM 743 O O . GLU A 1 91 ? -5.698 -2.286 -2.913 1.00 75.62 91 GLU A O 1
ATOM 748 N N . THR A 1 92 ? -3.903 -1.466 -1.857 1.00 68.81 92 THR A N 1
ATOM 749 C CA . THR A 1 92 ? -4.594 -0.324 -1.249 1.00 68.81 92 THR A CA 1
ATOM 750 C C . THR A 1 92 ? -5.091 0.693 -2.280 1.00 68.81 92 THR A C 1
ATOM 752 O O . THR A 1 92 ? -6.176 1.242 -2.114 1.00 68.81 92 THR A O 1
ATOM 755 N N . GLN A 1 93 ? -4.318 0.970 -3.334 1.00 69.69 93 GLN A N 1
ATOM 756 C CA . GLN A 1 93 ? -4.719 1.882 -4.413 1.00 69.69 93 GLN A CA 1
ATOM 757 C C . GLN A 1 93 ? -5.822 1.258 -5.275 1.00 69.69 93 GLN A C 1
ATOM 759 O O . GLN A 1 93 ? -6.868 1.880 -5.447 1.00 69.69 93 GLN A O 1
ATOM 764 N N . ARG A 1 94 ? -5.661 -0.009 -5.676 1.00 67.31 94 ARG A N 1
ATOM 765 C CA . ARG A 1 94 ? -6.672 -0.763 -6.431 1.00 67.31 94 ARG A CA 1
ATOM 766 C C . ARG A 1 94 ? -8.006 -0.847 -5.692 1.00 67.31 94 ARG A C 1
ATOM 768 O O . ARG A 1 94 ? -9.058 -0.629 -6.287 1.00 67.31 94 ARG A O 1
ATOM 775 N N . ALA A 1 95 ? -7.974 -1.121 -4.385 1.00 64.12 95 ALA A N 1
ATOM 776 C CA . ALA A 1 95 ? -9.176 -1.160 -3.553 1.00 64.12 95 ALA A CA 1
ATOM 777 C C . ALA A 1 95 ? -9.907 0.195 -3.537 1.00 64.12 95 ALA A C 1
ATOM 779 O O . ALA A 1 95 ? -11.130 0.234 -3.656 1.00 64.12 95 ALA A O 1
ATOM 780 N N . ARG A 1 96 ? -9.163 1.308 -3.467 1.00 63.56 96 ARG A N 1
ATOM 781 C CA . ARG A 1 96 ? -9.728 2.668 -3.527 1.00 63.56 96 ARG A CA 1
ATOM 782 C C . ARG A 1 96 ? -10.323 2.996 -4.901 1.00 63.56 96 ARG A C 1
ATOM 784 O O . ARG A 1 96 ? -11.351 3.663 -4.975 1.00 63.56 96 ARG A O 1
ATOM 791 N N . GLU A 1 97 ? -9.713 2.537 -5.992 1.00 59.84 97 GLU A N 1
ATOM 792 C CA . GLU A 1 97 ? -10.213 2.800 -7.349 1.00 59.84 97 GLU A CA 1
ATOM 793 C C . GLU A 1 97 ? -11.431 1.938 -7.712 1.00 59.84 97 GLU A C 1
ATOM 795 O O . GLU A 1 97 ? -12.397 2.446 -8.284 1.00 59.84 97 GLU A O 1
ATOM 800 N N . GLN A 1 98 ? -11.459 0.668 -7.297 1.00 55.22 98 GLN A N 1
ATOM 801 C CA . GLN A 1 98 ? -12.626 -0.208 -7.471 1.00 55.22 98 GLN A CA 1
ATOM 802 C C . GLN A 1 98 ? -13.847 0.274 -6.671 1.00 55.22 98 GLN A C 1
ATOM 804 O O . GLN A 1 98 ? -14.977 0.170 -7.150 1.00 55.22 98 GLN A O 1
ATOM 809 N N . GLN A 1 99 ? -13.638 0.882 -5.498 1.00 51.19 99 GLN A N 1
ATOM 810 C CA . GLN A 1 99 ? -14.699 1.571 -4.749 1.00 51.19 99 GLN A CA 1
ATOM 811 C C . GLN A 1 99 ? -15.298 2.756 -5.527 1.00 51.19 99 GLN A C 1
ATOM 813 O O . GLN A 1 99 ? -16.460 3.096 -5.332 1.00 51.19 99 GLN A O 1
ATOM 818 N N . LYS A 1 100 ? -14.541 3.364 -6.449 1.00 49.50 100 LYS A N 1
ATOM 819 C CA . LYS A 1 100 ? -14.990 4.517 -7.240 1.00 49.50 100 LYS A CA 1
ATOM 82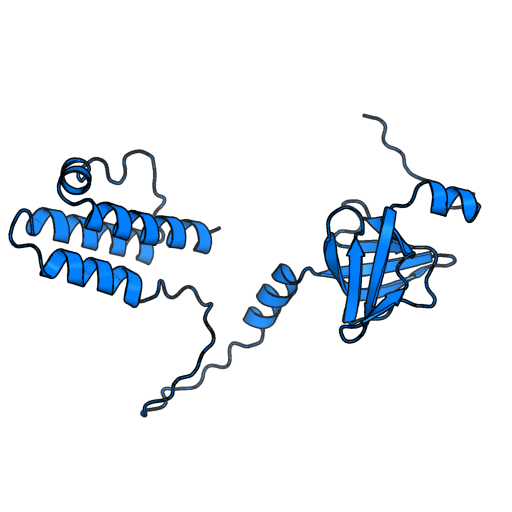0 C C . LYS A 1 100 ? -15.906 4.128 -8.409 1.00 49.50 100 LYS A C 1
ATOM 822 O O . LYS A 1 100 ? -16.766 4.921 -8.784 1.00 49.50 100 LYS A O 1
ATOM 827 N N . ILE A 1 101 ? -15.730 2.930 -8.979 1.00 50.16 101 ILE A N 1
ATOM 828 C CA . ILE A 1 101 ? -16.482 2.436 -10.153 1.00 50.16 101 ILE A CA 1
ATOM 829 C C . ILE A 1 101 ? -17.772 1.698 -9.740 1.00 50.16 101 ILE A C 1
ATOM 831 O O . ILE A 1 101 ? -18.768 1.755 -10.456 1.00 50.16 101 ILE A O 1
ATOM 835 N N . ASN A 1 102 ? -17.804 1.070 -8.560 1.00 42.06 102 ASN A N 1
ATOM 836 C CA . ASN A 1 102 ? -18.917 0.218 -8.111 1.00 42.06 102 ASN A CA 1
ATOM 837 C C . ASN A 1 102 ? -20.089 0.960 -7.432 1.00 42.06 102 ASN A C 1
ATOM 839 O O . ASN A 1 102 ? -20.921 0.332 -6.776 1.00 42.06 102 ASN A O 1
ATOM 843 N N . ASN A 1 103 ? -20.212 2.277 -7.621 1.00 35.38 103 ASN A N 1
ATOM 844 C CA . ASN A 1 103 ? -21.365 3.057 -7.159 1.00 35.38 103 ASN A CA 1
ATOM 845 C C . ASN A 1 103 ? -22.581 2.860 -8.081 1.00 35.38 103 ASN A C 1
ATOM 847 O O . ASN A 1 103 ? -23.013 3.783 -8.770 1.00 35.38 103 ASN A O 1
ATOM 851 N N . ILE A 1 104 ? -23.152 1.653 -8.098 1.00 40.84 104 ILE A N 1
ATOM 852 C CA . ILE A 1 104 ? -24.488 1.428 -8.658 1.00 40.84 104 ILE A CA 1
ATOM 853 C C . ILE A 1 104 ? -25.509 1.755 -7.564 1.00 40.84 104 ILE A C 1
ATOM 855 O O . ILE A 1 104 ? -25.658 1.024 -6.588 1.00 40.84 104 ILE A O 1
ATOM 859 N N . SER A 1 105 ? -26.220 2.869 -7.737 1.00 36.91 105 SER A N 1
ATOM 860 C CA . SER A 1 105 ? -27.416 3.210 -6.962 1.00 36.91 105 SER A CA 1
ATOM 861 C C . SER A 1 105 ? -28.524 2.204 -7.288 1.00 36.91 105 SER A C 1
ATOM 863 O O . SER A 1 105 ? -29.144 2.285 -8.349 1.00 36.91 105 SER A O 1
ATOM 865 N N . ILE A 1 106 ? -28.762 1.231 -6.406 1.00 35.06 106 ILE A N 1
ATOM 866 C CA . ILE A 1 106 ? -29.962 0.392 -6.473 1.00 35.06 106 ILE A CA 1
ATOM 867 C C . ILE A 1 106 ? -30.990 0.980 -5.509 1.00 35.06 106 ILE A C 1
ATOM 869 O O . ILE A 1 106 ? -30.780 1.012 -4.297 1.00 35.06 106 ILE A O 1
ATOM 873 N N . GLY A 1 107 ? -32.095 1.472 -6.076 1.00 36.81 107 GLY A N 1
ATOM 874 C CA . GLY A 1 107 ? -33.259 1.927 -5.322 1.00 36.81 107 GLY A CA 1
ATOM 875 C C . GLY A 1 107 ? -33.761 0.840 -4.370 1.00 36.81 107 GLY A C 1
ATOM 876 O O . GLY A 1 107 ? -33.719 -0.345 -4.691 1.00 36.81 107 GLY A O 1
ATOM 877 N N . SER A 1 108 ? -34.195 1.273 -3.187 1.00 33.31 108 SER A N 1
ATOM 878 C CA . SER A 1 108 ? -34.606 0.465 -2.032 1.00 33.31 108 SER A CA 1
ATOM 879 C C . SER A 1 108 ? -35.228 -0.896 -2.380 1.00 33.31 108 SER A C 1
ATOM 881 O O . SER A 1 108 ? -36.331 -0.957 -2.926 1.00 33.31 108 SER A O 1
ATOM 883 N N . ILE A 1 109 ? -34.559 -1.983 -1.989 1.00 32.00 109 ILE A N 1
ATOM 884 C CA . ILE A 1 109 ? -35.134 -3.331 -1.999 1.00 32.00 109 ILE A CA 1
ATOM 885 C C . ILE A 1 109 ? -35.744 -3.594 -0.620 1.00 32.00 109 ILE A C 1
ATOM 887 O O . ILE A 1 109 ? -35.042 -3.660 0.388 1.00 32.00 109 ILE A O 1
ATOM 891 N N . SER A 1 110 ? -37.065 -3.745 -0.576 1.00 39.16 110 SER A N 1
ATOM 892 C CA . SER A 1 110 ? -37.819 -4.109 0.624 1.00 39.16 110 SER A CA 1
ATOM 893 C C . SER A 1 110 ? -37.791 -5.629 0.818 1.00 39.16 110 SER A C 1
ATOM 895 O O . SER A 1 110 ? -38.621 -6.343 0.263 1.00 39.16 110 SER A O 1
ATOM 897 N N . GLY A 1 111 ? -36.826 -6.132 1.590 1.00 32.38 111 GLY A N 1
ATOM 898 C CA . GLY A 1 111 ? -36.745 -7.541 1.993 1.00 32.38 111 GLY A CA 1
ATOM 899 C C . GLY A 1 111 ? -35.355 -7.915 2.511 1.00 32.38 111 GLY A C 1
ATOM 900 O O . GLY A 1 111 ? -34.354 -7.449 1.978 1.00 32.38 111 GLY A O 1
ATOM 901 N N . SER A 1 112 ? -35.288 -8.726 3.570 1.00 34.62 112 SER A N 1
ATOM 902 C CA . SER A 1 112 ? -34.048 -9.094 4.266 1.00 34.62 112 SER A CA 1
ATOM 903 C C . SER A 1 112 ? -33.032 -9.763 3.333 1.00 34.62 112 SER A C 1
ATOM 905 O O . SER A 1 112 ? -33.154 -10.943 3.014 1.00 34.62 112 SER A O 1
ATOM 907 N N . ALA A 1 113 ? -32.000 -9.019 2.942 1.00 32.62 113 ALA A N 1
ATOM 908 C CA . ALA A 1 113 ? -30.822 -9.543 2.267 1.00 32.62 113 ALA A CA 1
ATOM 909 C C . ALA A 1 113 ? -29.577 -9.214 3.099 1.00 32.62 113 ALA A C 1
ATOM 911 O O . ALA A 1 113 ? -29.354 -8.066 3.479 1.00 32.62 113 ALA A O 1
ATOM 912 N N . ILE A 1 114 ? -28.761 -10.231 3.377 1.00 40.47 114 ILE A N 1
ATOM 913 C CA . ILE A 1 114 ? -27.415 -10.049 3.921 1.00 40.47 114 ILE A CA 1
ATOM 914 C C . ILE A 1 114 ? -26.498 -9.823 2.718 1.00 40.47 114 ILE A C 1
ATOM 916 O O . ILE A 1 114 ? -26.184 -10.762 1.990 1.00 40.47 114 ILE A O 1
ATOM 920 N N . ILE A 1 115 ? -26.106 -8.569 2.489 1.00 34.34 115 ILE A N 1
ATOM 921 C CA . ILE A 1 115 ? -25.130 -8.179 1.465 1.00 34.34 115 ILE A CA 1
ATOM 922 C C . ILE A 1 115 ? -23.913 -7.627 2.201 1.00 34.34 115 ILE A C 1
ATOM 924 O O . ILE A 1 115 ? -23.949 -6.537 2.767 1.00 34.34 115 ILE A O 1
ATOM 928 N N . GLY A 1 116 ? -22.839 -8.413 2.236 1.00 37.09 116 GLY A N 1
ATOM 929 C CA . GLY A 1 116 ? -21.553 -7.974 2.757 1.00 37.09 116 GLY A CA 1
ATOM 930 C C . GLY A 1 116 ? -20.722 -7.325 1.656 1.00 37.09 116 GLY A C 1
ATOM 931 O O . GLY A 1 116 ? -20.317 -8.020 0.734 1.00 37.09 116 GLY A O 1
ATOM 932 N N . ASN A 1 117 ? -20.445 -6.025 1.772 1.00 36.06 117 ASN A N 1
ATOM 933 C CA . ASN A 1 117 ? -19.080 -5.496 1.709 1.00 36.06 117 ASN A CA 1
ATOM 934 C C . ASN A 1 117 ? -19.071 -4.039 2.198 1.00 36.06 117 ASN A C 1
ATOM 936 O O . ASN A 1 117 ? -19.803 -3.191 1.691 1.00 36.06 117 ASN A O 1
ATOM 940 N N . GLN A 1 118 ? -18.264 -3.773 3.221 1.00 48.44 118 GLN A N 1
ATOM 941 C CA . GLN A 1 118 ? -18.117 -2.474 3.871 1.00 48.44 118 GLN A CA 1
ATOM 942 C C . GLN A 1 118 ? -17.070 -1.644 3.127 1.00 48.44 118 GLN A C 1
ATOM 944 O O . GLN A 1 118 ? -15.993 -2.161 2.856 1.00 48.44 118 GLN A O 1
ATOM 949 N N . GLN A 1 119 ? -17.384 -0.371 2.869 1.00 39.88 119 GLN A N 1
ATOM 950 C CA . GLN A 1 119 ? -16.488 0.806 2.871 1.00 39.88 119 GLN A CA 1
ATOM 951 C C . GLN A 1 119 ? -17.030 1.916 1.953 1.00 39.88 119 GLN A C 1
ATOM 953 O O . GLN A 1 119 ? -16.362 2.428 1.067 1.00 39.88 119 GLN A O 1
ATOM 958 N N . PHE A 1 120 ? -18.248 2.359 2.242 1.00 33.62 120 PHE A N 1
ATOM 959 C CA . PHE A 1 120 ? -18.365 3.744 2.677 1.00 33.62 120 PHE A CA 1
ATOM 960 C C . PHE A 1 120 ? -18.228 3.692 4.191 1.00 33.62 120 PHE A C 1
ATOM 962 O O . PHE A 1 120 ? -18.845 2.828 4.818 1.00 33.62 120 PHE A O 1
ATOM 969 N N . ALA A 1 121 ? -17.438 4.573 4.798 1.00 34.00 121 ALA A N 1
ATOM 970 C CA . ALA A 1 121 ? -17.579 4.817 6.224 1.00 34.00 121 ALA A CA 1
ATOM 971 C C . ALA A 1 121 ? -18.911 5.558 6.443 1.00 34.00 121 ALA A C 1
ATOM 973 O O . ALA A 1 121 ? -18.944 6.720 6.824 1.00 34.00 121 ALA A O 1
ATOM 974 N N . ILE A 1 122 ? -20.033 4.855 6.242 1.00 38.34 122 ILE A N 1
ATOM 975 C CA . ILE A 1 122 ? -21.095 4.933 7.232 1.00 38.34 122 ILE A CA 1
ATOM 976 C C . ILE A 1 122 ? -20.346 4.563 8.502 1.00 38.34 122 ILE A C 1
ATOM 978 O O . ILE A 1 122 ? -19.865 3.432 8.628 1.00 38.34 122 ILE A O 1
ATOM 982 N N . ILE A 1 123 ? -20.095 5.539 9.371 1.00 42.50 123 ILE A N 1
ATOM 983 C CA . ILE A 1 123 ? -19.692 5.245 10.740 1.00 42.50 123 ILE A CA 1
ATOM 984 C C . ILE A 1 123 ? -20.747 4.285 11.207 1.00 42.50 123 ILE A C 1
ATOM 986 O O . ILE A 1 123 ? -21.907 4.668 11.326 1.00 42.50 123 ILE A O 1
ATOM 990 N N . ASP A 1 124 ? -20.338 3.018 11.242 1.00 43.88 124 ASP A N 1
ATOM 991 C CA . ASP A 1 124 ? -21.248 1.901 11.363 1.00 43.88 124 ASP A CA 1
ATOM 992 C C . ASP A 1 124 ? -22.265 2.281 12.427 1.00 43.88 124 ASP A C 1
ATOM 994 O O . ASP A 1 124 ? -21.869 2.637 13.544 1.00 43.88 124 ASP A O 1
ATOM 998 N N . ASN A 1 125 ? -23.545 2.323 12.052 1.00 50.50 125 ASN A N 1
ATOM 999 C CA . ASN A 1 125 ? -24.603 2.702 12.976 1.00 50.50 125 ASN A CA 1
ATOM 1000 C C . ASN A 1 125 ? -24.484 1.848 14.250 1.00 50.50 125 ASN A C 1
ATOM 1002 O O . ASN A 1 125 ? -24.839 2.313 15.319 1.00 50.50 125 ASN A O 1
ATOM 1006 N N . SER A 1 126 ? -23.858 0.663 14.174 1.00 54.97 126 SER A N 1
ATOM 1007 C CA . SER A 1 126 ? -23.459 -0.165 15.313 1.00 54.97 126 SER A CA 1
ATOM 1008 C C . SER A 1 126 ? -22.573 0.528 16.362 1.00 54.97 126 SER A C 1
ATOM 1010 O O . SER A 1 126 ? -22.762 0.284 17.545 1.00 54.97 126 SER A O 1
ATOM 1012 N N . SER A 1 127 ? -21.623 1.397 15.997 1.00 64.81 127 SER A N 1
ATOM 1013 C CA . SER A 1 127 ? -20.655 1.991 16.936 1.00 64.81 127 SER A CA 1
ATOM 1014 C C . SER A 1 127 ? -21.280 3.133 17.742 1.00 64.81 127 SER A C 1
ATOM 1016 O O . SER A 1 127 ? -21.129 3.186 18.962 1.00 64.81 127 SER A O 1
ATOM 1018 N N . ILE A 1 128 ? -22.051 4.001 17.076 1.00 75.31 128 ILE A N 1
ATOM 1019 C CA . ILE A 1 128 ? -22.860 5.036 17.739 1.00 75.31 128 ILE A CA 1
ATOM 1020 C C . ILE A 1 128 ? -24.063 4.407 18.452 1.00 75.31 128 ILE A C 1
ATOM 1022 O O . ILE A 1 128 ? -24.390 4.824 19.559 1.00 75.31 128 ILE A O 1
ATOM 1026 N N . SER A 1 129 ? -24.684 3.366 17.886 1.00 74.00 129 SER A N 1
ATOM 1027 C CA . SER A 1 129 ? -25.752 2.600 18.546 1.00 74.00 129 SER A CA 1
ATOM 1028 C C . SER A 1 129 ? -25.253 1.889 19.801 1.00 74.00 129 SER A C 1
ATOM 1030 O O . SER A 1 129 ? -25.957 1.883 20.802 1.00 74.00 129 SER A O 1
ATOM 1032 N N . ASN A 1 130 ? -24.035 1.347 19.795 1.00 78.56 130 ASN A N 1
ATOM 1033 C CA . ASN A 1 130 ? -23.420 0.753 20.981 1.00 78.56 130 ASN A CA 1
ATOM 1034 C C . ASN A 1 130 ? -23.172 1.822 22.056 1.00 78.56 130 ASN A C 1
ATOM 1036 O O . ASN A 1 130 ? -23.512 1.625 23.217 1.00 78.56 130 ASN A O 1
ATOM 1040 N N . LEU A 1 131 ? -22.670 3.006 21.679 1.00 82.81 131 LEU A N 1
ATOM 1041 C CA . LEU A 1 131 ? -22.548 4.118 22.628 1.00 82.81 131 LEU A CA 1
ATOM 1042 C C . LEU A 1 131 ? -23.922 4.558 23.173 1.00 82.81 131 LEU A C 1
ATOM 1044 O O . LEU A 1 131 ? -24.053 4.779 24.376 1.00 82.81 131 LEU A O 1
ATOM 1048 N N . LYS A 1 132 ? -24.956 4.627 22.322 1.00 82.75 132 LYS A N 1
ATOM 1049 C CA . LYS A 1 132 ? -26.351 4.895 22.719 1.00 82.75 132 LYS A CA 1
ATOM 1050 C C . LYS A 1 132 ? -26.872 3.858 23.707 1.00 82.75 132 LYS A C 1
ATOM 1052 O O . LYS A 1 132 ? -27.498 4.231 24.693 1.00 82.75 132 LYS A O 1
ATOM 1057 N N . GLU A 1 133 ? -26.599 2.581 23.476 1.00 81.62 133 GLU A N 1
ATOM 1058 C CA . GLU A 1 133 ? -27.004 1.485 24.353 1.00 81.62 133 GLU A CA 1
ATOM 1059 C C . GLU A 1 133 ? -26.279 1.544 25.704 1.00 81.62 133 GLU A C 1
ATOM 1061 O O . GLU A 1 133 ? -26.923 1.501 26.755 1.00 81.62 133 GLU A O 1
ATOM 1066 N N . ILE A 1 134 ? -24.955 1.740 25.694 1.00 81.50 134 ILE A N 1
ATOM 1067 C CA . ILE A 1 134 ? -24.147 1.911 26.909 1.00 81.50 134 ILE A CA 1
ATOM 1068 C C . ILE A 1 134 ? -24.688 3.071 27.750 1.00 81.50 134 ILE A C 1
ATOM 1070 O O . ILE A 1 134 ? -24.830 2.917 28.963 1.00 81.50 134 ILE A O 1
ATOM 1074 N N . ILE A 1 135 ? -25.016 4.204 27.117 1.00 86.25 135 ILE A N 1
ATOM 1075 C CA . ILE A 1 135 ? -25.559 5.399 27.779 1.00 86.25 135 ILE A CA 1
ATOM 1076 C C . ILE A 1 135 ? -26.993 5.173 28.269 1.00 86.25 135 ILE A C 1
ATOM 1078 O O . ILE A 1 135 ? -27.311 5.550 29.395 1.00 86.25 135 ILE A O 1
ATOM 1082 N N . SER A 1 136 ? -27.849 4.532 27.469 1.00 82.94 136 SER A N 1
ATOM 1083 C CA . SER A 1 136 ? -29.243 4.239 27.831 1.00 82.94 136 SER A CA 1
ATOM 1084 C C . SER A 1 136 ? -29.334 3.364 29.085 1.00 82.94 136 SER A C 1
ATOM 1086 O O . SER A 1 136 ? -30.204 3.571 29.932 1.00 82.94 136 SER A O 1
ATOM 1088 N N . ASN A 1 137 ? -28.369 2.455 29.252 1.00 80.06 137 ASN A N 1
ATOM 1089 C CA . ASN A 1 137 ? -28.246 1.580 30.413 1.00 80.06 137 ASN A CA 1
ATOM 1090 C C . ASN A 1 137 ? -27.679 2.280 31.669 1.00 80.06 137 ASN A C 1
ATOM 1092 O O . ASN A 1 137 ? -27.574 1.642 32.721 1.00 80.06 137 ASN A O 1
ATOM 1096 N N . LYS A 1 138 ? -27.304 3.570 31.609 1.00 81.12 138 LYS A N 1
ATOM 1097 C CA . LYS A 1 138 ? -26.861 4.345 32.783 1.00 81.12 138 LYS A CA 1
ATOM 1098 C C . LYS A 1 138 ? -27.989 5.220 33.333 1.00 81.12 138 LYS A C 1
ATOM 1100 O O . LYS A 1 138 ? -28.685 5.924 32.606 1.00 81.12 138 LYS A O 1
ATOM 1105 N N . VAL A 1 139 ? -28.124 5.216 34.659 1.00 77.50 139 VAL A N 1
ATOM 1106 C CA . VAL A 1 139 ? -29.116 6.033 35.383 1.00 77.50 139 VAL A CA 1
ATOM 1107 C C . VAL A 1 139 ? -28.491 7.319 35.937 1.00 77.50 139 VAL A C 1
ATOM 1109 O O . VAL A 1 139 ? -29.139 8.361 35.973 1.00 77.50 139 VAL A O 1
ATOM 1112 N N . GLN A 1 140 ? -27.222 7.268 36.349 1.00 80.12 140 GLN A N 1
ATOM 1113 C CA . GLN A 1 140 ? -26.487 8.424 36.868 1.00 80.12 140 GLN A CA 1
ATOM 1114 C C . GLN A 1 140 ? -25.775 9.181 35.744 1.00 80.12 140 GLN A C 1
ATOM 1116 O O . GLN A 1 140 ? -25.342 8.581 34.766 1.00 80.12 140 GLN A O 1
ATOM 1121 N N . ASP A 1 141 ? -25.640 10.501 35.904 1.00 86.19 141 ASP A N 1
ATOM 1122 C CA . ASP A 1 141 ? -24.958 11.404 34.960 1.00 86.19 141 ASP A CA 1
ATOM 1123 C C . ASP A 1 141 ? -25.526 11.385 33.528 1.00 86.19 141 ASP A C 1
ATOM 1125 O O . ASP A 1 141 ? -24.862 11.813 32.580 1.00 86.19 141 ASP A O 1
ATOM 1129 N N . LYS A 1 142 ? -26.772 10.914 33.376 1.00 84.50 142 LYS A N 1
ATOM 1130 C CA . LYS A 1 142 ? -27.438 10.693 32.087 1.00 84.50 142 LYS A CA 1
ATOM 1131 C C . LYS A 1 142 ? -27.452 11.940 31.209 1.00 84.50 142 LYS A C 1
ATOM 1133 O O . LYS A 1 142 ? -27.119 11.861 30.035 1.00 84.50 142 LYS A O 1
ATOM 1138 N N . GLU A 1 143 ? -27.713 13.106 31.792 1.00 87.00 143 GLU A N 1
ATOM 1139 C CA . GLU A 1 143 ? -27.684 14.380 31.069 1.00 87.00 143 GLU A CA 1
ATOM 1140 C C . GLU A 1 143 ? -26.294 14.690 30.477 1.00 87.00 143 GLU A C 1
ATOM 1142 O O . GLU A 1 143 ? -26.180 15.163 29.345 1.00 87.00 143 GLU A O 1
ATOM 1147 N N . LEU A 1 144 ? -25.214 14.418 31.222 1.00 86.75 144 LEU A N 1
ATOM 1148 C CA . LEU A 1 144 ? -23.853 14.674 30.743 1.00 86.75 144 LEU A CA 1
ATOM 1149 C C . LEU A 1 144 ? -23.428 13.645 29.688 1.00 86.75 144 LEU A C 1
ATOM 1151 O O . LEU A 1 144 ? -22.733 14.001 28.736 1.00 86.75 144 LEU A O 1
ATOM 1155 N N . LEU A 1 145 ? -23.870 12.394 29.839 1.00 88.38 145 LEU A N 1
ATOM 1156 C CA . LEU A 1 145 ? -23.664 11.314 28.875 1.00 88.38 145 LEU A CA 1
ATOM 1157 C C . LEU A 1 145 ? -24.409 11.577 27.556 1.00 88.38 145 LEU A C 1
ATOM 1159 O O . LEU A 1 145 ? -23.826 11.434 26.485 1.00 88.38 145 LEU A O 1
ATOM 1163 N N . GLU A 1 146 ? -25.653 12.050 27.608 1.00 88.69 146 GLU A N 1
ATOM 1164 C CA . GLU A 1 146 ? -26.418 12.441 26.417 1.00 88.69 146 GLU A CA 1
ATOM 1165 C C . GLU A 1 146 ? -25.800 13.666 25.724 1.00 88.69 146 GLU A C 1
ATOM 1167 O O . GLU A 1 146 ? -25.674 13.698 24.500 1.00 88.69 146 GLU A O 1
ATOM 1172 N N . LYS A 1 147 ? -25.304 14.648 26.493 1.00 90.00 147 LYS A N 1
ATOM 1173 C CA . LYS A 1 147 ? -24.532 15.782 25.949 1.00 90.00 147 LYS A CA 1
ATOM 1174 C C . LYS A 1 147 ? -23.227 15.343 25.280 1.00 90.00 147 LYS A C 1
ATOM 1176 O O . LYS A 1 147 ? -22.794 15.993 24.326 1.00 90.00 147 LYS A O 1
ATOM 1181 N N . LEU A 1 148 ? -22.579 14.294 25.788 1.00 89.94 148 LEU A N 1
ATOM 1182 C CA . LEU A 1 148 ? -21.388 13.697 25.180 1.00 89.94 148 LEU A CA 1
ATOM 1183 C C . LEU A 1 148 ? -21.736 13.028 23.851 1.00 89.94 148 LEU A C 1
ATOM 1185 O O . LEU A 1 148 ? -21.082 13.321 22.853 1.00 89.94 148 LEU A O 1
ATOM 1189 N N . LEU A 1 149 ? -22.781 12.198 23.832 1.00 87.88 149 LEU A N 1
ATOM 1190 C CA . LEU A 1 149 ? -23.272 11.539 22.624 1.00 87.88 149 LEU A CA 1
ATOM 1191 C C . LEU A 1 149 ? -23.612 12.553 21.528 1.00 87.88 149 LEU A C 1
ATOM 1193 O O . LEU A 1 149 ? -23.046 12.478 20.444 1.00 87.88 149 LEU A O 1
ATOM 1197 N N . ASN A 1 150 ? -24.435 13.554 21.845 1.00 87.06 150 ASN A N 1
ATOM 1198 C CA . ASN A 1 150 ? -24.818 14.599 20.896 1.00 87.06 150 ASN A CA 1
ATOM 1199 C C . ASN A 1 150 ? -23.589 15.362 20.364 1.00 87.06 150 ASN A C 1
ATOM 1201 O O . ASN A 1 150 ? -23.473 15.656 19.179 1.00 87.06 150 ASN A O 1
ATOM 1205 N N . ARG A 1 151 ? -22.597 15.646 21.222 1.00 84.75 151 ARG A N 1
ATOM 1206 C CA . ARG A 1 151 ? -21.359 16.299 20.772 1.00 84.75 151 ARG A CA 1
ATOM 1207 C C . ARG A 1 151 ? -20.563 15.428 19.796 1.00 84.75 151 ARG A C 1
ATOM 1209 O O . ARG A 1 151 ? -19.934 15.980 18.901 1.00 84.75 151 ARG A O 1
ATOM 1216 N N . ILE A 1 152 ? -20.550 14.112 19.990 1.00 85.06 152 ILE A N 1
ATOM 1217 C CA . ILE A 1 152 ? -19.877 13.171 19.088 1.00 85.06 152 ILE A CA 1
ATOM 1218 C C . ILE A 1 152 ? -20.622 13.090 17.755 1.00 85.06 152 ILE A C 1
ATOM 1220 O O . ILE A 1 152 ? -19.968 13.144 16.719 1.00 85.06 152 ILE A O 1
ATOM 1224 N N . GLU A 1 153 ? -21.955 13.034 17.782 1.00 80.69 153 GLU A N 1
ATOM 1225 C CA . GLU A 1 153 ? -22.797 13.059 16.579 1.00 80.69 153 GLU A CA 1
ATOM 1226 C C . GLU A 1 153 ? -22.539 14.324 15.753 1.00 80.69 153 GLU A C 1
ATOM 1228 O O . GLU A 1 153 ? -22.166 14.210 14.593 1.00 80.69 153 GLU A O 1
ATOM 1233 N N . ILE A 1 154 ? -22.564 15.511 16.370 1.00 76.88 154 ILE A N 1
ATOM 1234 C CA . ILE A 1 154 ? -22.268 16.782 15.682 1.00 76.88 154 ILE A CA 1
ATOM 1235 C C . ILE A 1 154 ? -20.853 16.799 15.087 1.00 76.88 154 ILE A C 1
ATOM 1237 O O . ILE A 1 154 ? -20.662 17.235 13.958 1.00 76.88 154 ILE A O 1
ATOM 1241 N N . ILE A 1 155 ? -19.837 16.337 15.828 1.00 78.25 155 ILE A N 1
ATOM 1242 C CA . ILE A 1 155 ? -18.451 16.308 15.320 1.00 78.25 155 ILE A CA 1
ATOM 1243 C C . ILE A 1 155 ? -18.349 15.439 14.066 1.00 78.25 155 ILE A C 1
ATOM 1245 O O . ILE A 1 155 ? -17.643 15.794 13.124 1.00 78.25 155 ILE A O 1
ATOM 1249 N N . ILE A 1 156 ? -19.047 14.309 14.078 1.00 76.69 156 ILE A N 1
ATOM 1250 C CA . ILE A 1 156 ? -19.073 13.350 12.987 1.00 76.69 156 ILE A CA 1
ATOM 1251 C C . ILE A 1 156 ? -19.840 13.898 11.780 1.00 76.69 156 ILE A C 1
ATOM 1253 O O . ILE A 1 156 ? -19.312 13.853 10.671 1.00 76.69 156 ILE A O 1
ATOM 1257 N N . GLU A 1 157 ? -21.055 14.402 11.996 1.00 75.19 157 GLU A N 1
ATOM 1258 C CA . GLU A 1 157 ? -21.962 14.879 10.945 1.00 75.19 157 GLU A CA 1
ATOM 1259 C C . GLU A 1 157 ? -21.412 16.124 10.246 1.00 75.19 157 GLU A C 1
ATOM 1261 O O . GLU A 1 157 ? -21.374 16.180 9.018 1.00 75.19 157 GLU A O 1
ATOM 1266 N N . ASP A 1 158 ? -20.903 17.082 11.021 1.00 73.38 158 ASP A N 1
ATOM 1267 C CA . ASP A 1 158 ? -20.371 18.345 10.501 1.00 73.38 158 ASP A CA 1
ATOM 1268 C C . ASP A 1 158 ? -18.873 18.264 10.159 1.00 73.38 158 ASP A C 1
ATOM 1270 O O . ASP A 1 158 ? -18.258 19.270 9.794 1.00 73.38 158 ASP A O 1
ATOM 1274 N N . ASN A 1 159 ? -18.255 17.088 10.318 1.00 68.88 159 ASN A N 1
ATOM 1275 C CA . ASN A 1 159 ? -16.817 16.866 10.153 1.00 68.88 159 ASN A CA 1
ATOM 1276 C C . ASN A 1 159 ? -15.961 17.913 10.906 1.00 68.88 159 ASN A C 1
ATOM 1278 O O . ASN A 1 159 ? -14.989 18.459 10.372 1.00 68.88 159 ASN A O 1
ATOM 1282 N N . GLN A 1 160 ? -16.350 18.247 12.144 1.00 73.69 160 GLN A N 1
ATOM 1283 C CA . GLN A 1 160 ? -15.695 19.313 12.905 1.00 73.69 160 GLN A CA 1
ATOM 1284 C C . GLN A 1 160 ? -14.270 18.914 13.301 1.00 73.69 160 GLN A C 1
ATOM 1286 O O . GLN A 1 160 ? -14.056 17.821 13.832 1.00 73.69 160 GLN A O 1
ATOM 1291 N N . PRO A 1 161 ? -13.285 19.819 13.161 1.00 72.50 161 PRO A N 1
ATOM 1292 C CA . PRO A 1 161 ? -11.932 19.545 13.615 1.00 72.50 161 PRO A CA 1
ATOM 1293 C C . PRO A 1 161 ? -11.910 19.346 15.135 1.00 72.50 161 PRO A C 1
ATOM 1295 O O . PRO A 1 161 ? -12.304 20.222 15.912 1.00 72.50 161 PRO A O 1
ATOM 1298 N N . ILE A 1 162 ? -11.414 18.189 15.571 1.00 76.12 162 ILE A N 1
ATOM 1299 C CA . ILE A 1 162 ? -11.164 17.915 16.986 1.00 76.12 162 ILE A CA 1
ATOM 1300 C C . ILE A 1 162 ? -9.786 18.453 17.383 1.00 76.12 162 ILE A C 1
ATOM 1302 O O . ILE A 1 162 ? -8.811 18.339 16.642 1.00 76.12 162 ILE A O 1
ATOM 1306 N N . SER A 1 163 ? -9.686 19.034 18.574 1.00 75.00 163 SER A N 1
ATOM 1307 C CA . SER A 1 163 ? -8.441 19.560 19.126 1.00 75.00 163 SER A CA 1
ATOM 1308 C C . SER A 1 163 ? -8.237 19.072 20.556 1.00 75.00 163 SER A C 1
ATOM 1310 O O . SER A 1 163 ? -9.144 18.545 21.213 1.00 75.00 163 SER A O 1
ATOM 1312 N N . LYS A 1 164 ? -7.011 19.234 21.065 1.00 67.75 164 LYS A N 1
ATOM 1313 C CA . LYS A 1 164 ? -6.690 18.939 22.463 1.00 67.75 164 LYS A CA 1
ATOM 1314 C C . LYS A 1 164 ? -7.524 19.860 23.359 1.00 67.75 164 LYS A C 1
ATOM 1316 O O . LYS A 1 164 ? -7.190 21.024 23.537 1.00 67.75 164 LYS A O 1
ATOM 1321 N N . GLY A 1 165 ? -8.620 19.333 23.896 1.00 75.44 165 GLY A N 1
ATOM 1322 C CA . GLY A 1 165 ? -9.579 20.108 24.684 1.00 75.44 165 GLY A CA 1
ATOM 1323 C C . GLY A 1 165 ? -11.046 19.856 24.336 1.00 75.44 165 GLY A C 1
ATOM 1324 O O . GLY A 1 165 ? -11.913 20.105 25.172 1.00 75.44 165 GLY A O 1
ATOM 1325 N N . THR A 1 166 ? -11.337 19.311 23.146 1.00 79.06 166 THR A N 1
ATOM 1326 C CA . THR A 1 166 ? -12.710 19.116 22.638 1.00 79.06 166 THR A CA 1
ATOM 1327 C C . THR A 1 166 ? -13.610 18.342 23.604 1.00 79.06 166 THR A C 1
ATOM 1329 O O . THR A 1 166 ? -14.787 18.674 23.747 1.00 79.06 166 THR A O 1
ATOM 1332 N N . PHE A 1 167 ? -13.051 17.362 24.320 1.00 87.00 167 PHE A N 1
ATOM 1333 C CA . PHE A 1 167 ? -13.783 16.542 25.287 1.00 87.00 167 P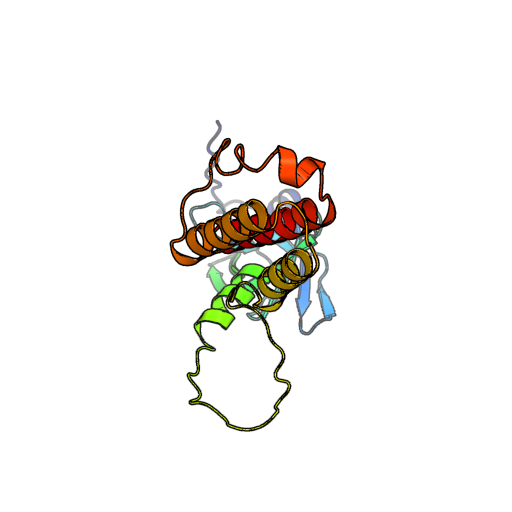HE A CA 1
ATOM 1334 C C . PHE A 1 167 ? -13.410 16.810 26.755 1.00 87.00 167 PHE A C 1
ATOM 1336 O O . PHE A 1 167 ? -13.819 16.050 27.628 1.00 87.00 167 PHE A O 1
ATOM 1343 N N . SER A 1 168 ? -12.678 17.889 27.069 1.00 85.44 168 SER A N 1
ATOM 1344 C CA . SER A 1 168 ? -12.212 18.162 28.444 1.00 85.44 168 SER A CA 1
ATOM 1345 C C . SER A 1 168 ? -13.346 18.258 29.466 1.00 85.44 168 SER A C 1
ATOM 1347 O O . SER A 1 168 ? -13.194 17.799 30.593 1.00 85.44 168 SER A O 1
ATOM 1349 N N . LYS A 1 169 ? -14.510 18.784 29.063 1.00 87.19 169 LYS A N 1
ATOM 1350 C CA . LYS A 1 169 ? -15.709 18.874 29.916 1.00 87.19 169 LYS A CA 1
ATOM 1351 C C . LYS A 1 169 ? -16.338 17.517 30.273 1.00 87.19 169 LYS A C 1
ATOM 1353 O O . LYS A 1 169 ? -17.224 17.468 31.114 1.00 87.19 169 LYS A O 1
ATOM 1358 N N . PHE A 1 170 ? -15.897 16.435 29.630 1.00 90.81 170 PHE A N 1
ATOM 1359 C CA . PHE A 1 170 ? -16.345 15.063 29.878 1.00 90.81 170 PHE A CA 1
ATOM 1360 C C . PHE A 1 170 ? -15.253 14.201 30.530 1.00 90.81 170 PHE A C 1
ATOM 1362 O O . PHE A 1 170 ? -15.427 12.993 30.666 1.00 90.81 170 PHE A O 1
ATOM 1369 N N . ALA A 1 171 ? -14.130 14.793 30.955 1.00 85.94 171 ALA A N 1
ATOM 1370 C CA . ALA A 1 171 ? -13.023 14.052 31.561 1.00 85.94 171 ALA A CA 1
ATOM 1371 C C . ALA A 1 171 ? -13.462 13.236 32.789 1.00 85.94 171 ALA A C 1
ATOM 1373 O O . ALA A 1 171 ? -13.025 12.100 32.963 1.00 85.94 171 ALA A O 1
ATOM 1374 N N . ASP A 1 172 ? -14.367 13.779 33.603 1.00 86.38 172 ASP A N 1
ATOM 1375 C CA . ASP A 1 172 ? -14.876 13.085 34.788 1.00 86.38 172 ASP A CA 1
ATOM 1376 C C . ASP A 1 172 ? -15.823 11.933 34.428 1.00 86.38 172 ASP A C 1
ATOM 1378 O O . ASP A 1 172 ? -15.813 10.900 35.094 1.00 86.38 172 ASP A O 1
ATOM 1382 N N . ILE A 1 173 ? -16.547 12.043 33.308 1.00 89.94 173 ILE A N 1
ATOM 1383 C CA . ILE A 1 173 ? -17.343 10.942 32.747 1.00 89.94 173 ILE A CA 1
ATOM 1384 C C . ILE A 1 173 ? -16.443 9.815 32.261 1.00 89.94 173 ILE A C 1
ATOM 1386 O O . ILE A 1 173 ? -16.709 8.659 32.569 1.00 89.94 173 ILE A O 1
ATOM 1390 N N . PHE A 1 174 ? -15.350 10.129 31.568 1.00 87.44 174 PHE A N 1
ATOM 1391 C CA . PHE A 1 174 ? -14.406 9.110 31.106 1.00 87.44 174 PHE A CA 1
ATOM 1392 C C . PHE A 1 174 ? -13.698 8.387 32.251 1.00 87.44 174 PHE A C 1
ATOM 1394 O O . PHE A 1 174 ? -13.419 7.196 32.142 1.00 87.44 174 PHE A O 1
ATOM 1401 N N . ARG A 1 175 ? -13.436 9.083 33.363 1.00 86.31 175 ARG A N 1
ATOM 1402 C CA . AR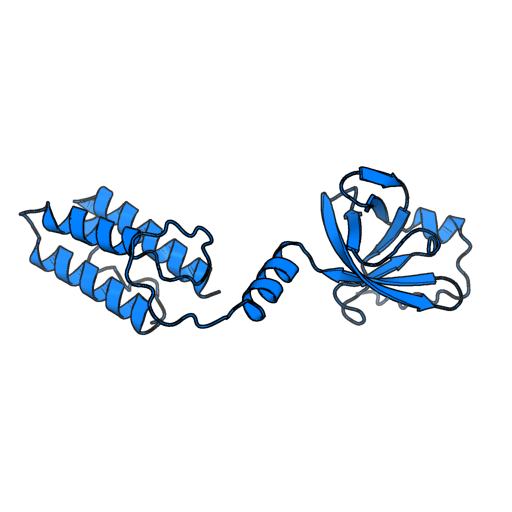G A 1 175 ? -12.899 8.459 34.580 1.00 86.31 175 ARG A CA 1
ATOM 1403 C C . ARG A 1 175 ? -13.921 7.556 35.263 1.00 86.31 175 ARG A C 1
ATOM 1405 O O . ARG A 1 175 ? -13.553 6.491 35.746 1.00 86.31 175 ARG A O 1
ATOM 1412 N N . LYS A 1 176 ? -15.184 7.988 35.324 1.00 88.88 176 LYS A N 1
ATOM 1413 C CA . LYS A 1 176 ? -16.262 7.269 36.017 1.00 88.88 176 LYS A CA 1
ATOM 1414 C C . LYS A 1 176 ? -16.806 6.081 35.213 1.00 88.88 176 LYS A C 1
ATOM 1416 O O . LYS A 1 176 ? -17.199 5.086 35.813 1.00 88.88 176 LYS A O 1
ATOM 1421 N N . TYR A 1 177 ? -16.790 6.161 33.881 1.00 86.81 177 TYR A N 1
ATOM 1422 C CA . TYR A 1 177 ? -17.325 5.146 32.967 1.00 86.81 177 TYR A CA 1
ATOM 1423 C C . TYR A 1 177 ? -16.280 4.750 31.903 1.00 86.81 177 TYR A C 1
ATOM 1425 O O . TYR A 1 177 ? -16.257 5.308 30.800 1.00 86.81 177 TYR A O 1
ATOM 1433 N N . PRO A 1 178 ? -15.389 3.787 32.213 1.00 80.38 178 PRO A N 1
ATOM 1434 C CA . PRO A 1 178 ? -14.347 3.335 31.285 1.00 80.38 178 PRO A CA 1
ATOM 1435 C C . PRO A 1 178 ? -14.893 2.712 29.991 1.00 80.38 178 PRO A C 1
ATOM 1437 O O . PRO A 1 178 ? -14.270 2.820 28.939 1.00 80.38 178 PRO A O 1
ATOM 1440 N N . ASP A 1 179 ? -16.067 2.084 30.050 1.00 77.06 179 ASP A N 1
ATOM 1441 C CA . ASP A 1 179 ? -16.795 1.547 28.896 1.00 77.06 179 ASP A CA 1
ATOM 1442 C C . ASP A 1 179 ? -17.221 2.654 27.921 1.00 77.06 179 ASP A C 1
ATOM 1444 O O . ASP A 1 179 ? -17.029 2.521 26.712 1.00 77.06 179 ASP A O 1
ATOM 1448 N N . VAL A 1 180 ? -17.701 3.782 28.449 1.00 84.12 180 VAL A N 1
ATOM 1449 C CA . VAL A 1 180 ? -17.995 4.990 27.667 1.00 84.12 180 VAL A CA 1
ATOM 1450 C C . VAL A 1 180 ? -16.713 5.548 27.052 1.00 84.12 180 VAL A C 1
ATOM 1452 O O . VAL A 1 180 ? -16.695 5.838 25.860 1.00 84.12 180 VAL A O 1
ATOM 1455 N N . PHE A 1 181 ? -15.620 5.659 27.814 1.00 84.00 181 PHE A N 1
ATOM 1456 C CA . PHE A 1 181 ? -14.336 6.127 27.274 1.00 84.00 181 PHE A CA 1
ATOM 1457 C C . PHE A 1 181 ? -13.831 5.248 26.122 1.00 84.00 181 PHE A C 1
ATOM 1459 O O . PHE A 1 181 ? -13.442 5.770 25.079 1.00 84.00 181 PHE A O 1
ATOM 1466 N N . ASN A 1 182 ? -13.886 3.926 26.281 1.00 74.56 182 ASN A N 1
ATOM 1467 C CA . ASN A 1 182 ? -13.451 2.980 25.256 1.00 74.56 182 ASN A CA 1
ATOM 1468 C C . ASN A 1 182 ? -14.318 3.067 23.994 1.00 74.56 182 ASN A C 1
ATOM 1470 O O . ASN A 1 182 ? -13.782 3.116 22.886 1.00 74.56 182 ASN A O 1
ATOM 1474 N N . ALA A 1 183 ? -15.644 3.137 24.152 1.00 79.94 183 ALA A N 1
ATOM 1475 C CA . ALA A 1 183 ? -16.572 3.282 23.033 1.00 79.94 183 ALA A CA 1
ATOM 1476 C C . ALA A 1 183 ? -16.332 4.593 22.267 1.00 79.94 183 ALA A C 1
ATOM 1478 O O . ALA A 1 183 ? -16.205 4.589 21.044 1.00 79.94 183 ALA A O 1
ATOM 1479 N N . VAL A 1 184 ? -16.186 5.707 22.987 1.00 84.62 184 VAL A N 1
ATOM 1480 C CA . VAL A 1 184 ? -15.892 7.024 22.405 1.00 84.62 184 VAL A CA 1
ATOM 1481 C C . VAL A 1 184 ? -14.529 7.033 21.718 1.00 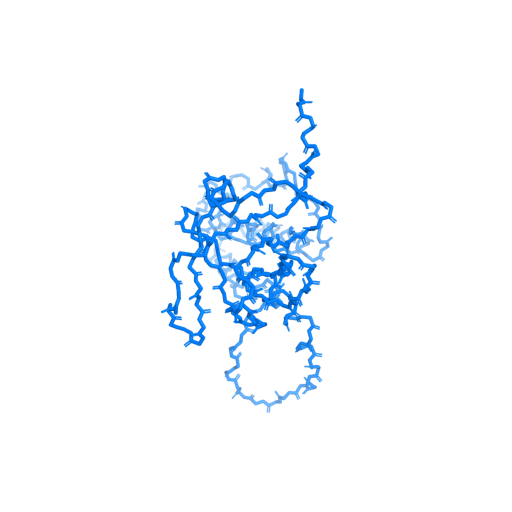84.62 184 VAL A C 1
ATOM 1483 O O . VAL A 1 184 ? -14.412 7.526 20.599 1.00 84.62 184 VAL A O 1
ATOM 1486 N N . GLY A 1 185 ? -13.505 6.449 22.342 1.00 80.50 185 GLY A N 1
ATOM 1487 C CA . GLY A 1 185 ? -12.173 6.313 21.762 1.00 80.50 185 GLY A CA 1
ATOM 1488 C C . GLY A 1 185 ? -12.201 5.553 20.439 1.00 80.50 185 GLY A C 1
ATOM 1489 O O . GLY A 1 185 ? -11.636 6.033 19.462 1.00 80.50 185 GLY A O 1
ATOM 1490 N N . ALA A 1 186 ? -12.913 4.425 20.379 1.00 79.31 186 ALA A N 1
ATOM 1491 C CA . ALA A 1 186 ? -13.079 3.639 19.157 1.00 79.31 186 ALA A CA 1
ATOM 1492 C C . ALA A 1 186 ? -13.824 4.405 18.049 1.00 79.31 186 ALA A C 1
ATOM 1494 O O . ALA A 1 186 ? -13.436 4.337 16.885 1.00 79.31 186 ALA A O 1
ATOM 1495 N N . ILE A 1 187 ? -14.870 5.162 18.401 1.00 82.44 187 ILE A N 1
ATOM 1496 C CA . ILE A 1 187 ? -15.610 6.005 17.451 1.00 82.44 187 ILE A CA 1
ATOM 1497 C C . ILE A 1 187 ? -14.698 7.089 16.868 1.00 82.44 187 ILE A C 1
ATOM 1499 O O . ILE A 1 187 ? -14.645 7.264 15.653 1.00 82.44 187 ILE A O 1
ATOM 1503 N N . ILE A 1 188 ? -13.959 7.800 17.721 1.00 81.06 188 ILE A N 1
ATOM 1504 C CA . ILE A 1 188 ? -13.106 8.913 17.299 1.00 81.06 188 ILE A CA 1
ATOM 1505 C C . ILE A 1 188 ? -11.899 8.420 16.501 1.00 81.06 188 ILE A C 1
ATOM 1507 O O . ILE A 1 188 ? -11.584 9.010 15.473 1.00 81.06 188 ILE A O 1
ATOM 1511 N N . THR A 1 189 ? -11.236 7.334 16.908 1.00 76.44 189 THR A N 1
ATOM 1512 C CA . THR A 1 189 ? -10.115 6.778 16.132 1.00 76.44 189 THR A CA 1
ATOM 1513 C C . THR A 1 189 ? -10.573 6.304 14.760 1.00 76.44 189 THR A C 1
ATOM 1515 O O . THR A 1 189 ? -9.905 6.611 13.772 1.00 76.44 189 THR A O 1
ATOM 1518 N N . LYS A 1 190 ? -11.732 5.637 14.680 1.00 71.81 190 LYS A N 1
ATOM 1519 C CA . LYS A 1 190 ? -12.367 5.240 13.417 1.00 71.81 190 LYS A CA 1
ATOM 1520 C C . LYS A 1 190 ? -12.709 6.451 12.548 1.00 71.81 190 LYS A C 1
ATOM 1522 O O . LYS A 1 190 ? -12.406 6.436 11.363 1.00 71.81 190 LYS A O 1
ATOM 1527 N N . TRP A 1 191 ? -13.269 7.509 13.134 1.00 75.94 191 TRP A N 1
ATOM 1528 C CA . TRP A 1 191 ? -13.580 8.748 12.419 1.00 75.94 191 TRP A CA 1
ATOM 1529 C C . TRP A 1 191 ? -12.316 9.435 11.871 1.00 75.94 191 TRP A C 1
ATOM 1531 O O . TRP A 1 191 ? -12.240 9.705 10.677 1.00 75.94 191 TRP A O 1
ATOM 1541 N N . ILE A 1 192 ? -11.267 9.620 12.685 1.00 68.25 192 ILE A N 1
ATOM 1542 C CA . ILE A 1 192 ? -9.994 10.225 12.235 1.00 68.25 192 ILE A CA 1
ATOM 1543 C C . ILE A 1 192 ? -9.359 9.407 11.102 1.00 68.25 192 ILE A C 1
ATOM 1545 O O . ILE A 1 192 ? -8.793 9.975 10.170 1.00 68.25 192 ILE A O 1
ATOM 1549 N N . SER A 1 193 ? -9.428 8.077 11.188 1.00 68.06 193 SER A N 1
ATOM 1550 C CA . SER A 1 193 ? -8.877 7.190 10.158 1.00 68.06 193 SER A CA 1
ATOM 1551 C C . SER A 1 193 ? -9.744 7.093 8.899 1.00 68.06 193 SER A C 1
ATOM 1553 O O . SER A 1 193 ? -9.221 6.695 7.865 1.00 68.06 193 SER A O 1
ATOM 1555 N N . SER A 1 194 ? -11.022 7.493 8.950 1.00 61.28 194 SER A N 1
ATOM 1556 C CA . SER A 1 194 ? -11.874 7.652 7.761 1.00 61.28 194 SER A CA 1
ATOM 1557 C C . SER A 1 194 ? -11.797 9.035 7.107 1.00 61.28 194 SER A C 1
ATOM 1559 O O . SER A 1 194 ? -12.136 9.159 5.934 1.00 61.28 194 SER A O 1
ATOM 1561 N N . THR A 1 195 ? -11.387 10.065 7.853 1.00 55.50 195 THR A N 1
ATOM 1562 C CA . THR A 1 195 ? -11.320 11.458 7.372 1.00 55.50 195 THR A CA 1
ATOM 1563 C C . THR A 1 195 ? -9.943 11.827 6.780 1.00 55.50 195 THR A C 1
ATOM 1565 O O . THR A 1 195 ? -9.836 12.852 6.110 1.00 55.50 195 THR A O 1
ATOM 1568 N N . ASN A 1 196 ? -8.900 11.005 6.982 1.00 40.81 196 ASN A N 1
ATOM 1569 C CA . ASN A 1 196 ? -7.572 11.138 6.341 1.00 40.81 196 ASN A CA 1
ATOM 1570 C C . ASN A 1 196 ? -7.412 10.218 5.122 1.00 40.81 196 ASN A C 1
ATOM 1572 O O . ASN A 1 196 ? -6.668 10.603 4.192 1.00 40.81 196 ASN A O 1
#